Protein AF-0000000086808325 (afdb_homodimer)

Foldseek 3Di:
DDDPVPDDDPPPPPVVVVVVVVVVVVVPPPPQQADDPVLLVPFDKDFDDPVPDDDPDQAAPQVRGGRDGRFMWTAALVGDIHRSVRVVVVRSRHQADPPPGHGRNDNPPPDD/DPCPDPPPPPPPPPVVVVVVVVVVVVVPPPPQQADDPVLLVPFDKDFDDPVPDDDPDQAAPQVRGGRDGGFMWTAALVGDIHRSVRVVVVRSRHQADPPPGHGRNCNPPPDD

InterPro domains:
  IPR001841 Zinc finger, RING-type [PF13639] (59-101)
  IPR001841 Zinc finger, RING-type [PS50089] (60-101)
  IPR001841 Zinc finger, RING-type [SM00184] (60-100)
  IPR013083 Zinc finger, RING/FYVE/PHD-type [G3DSA:3.30.40.10] (34-112)

pLDDT: mean 78.52, std 25.77, range [26.09, 98.94]

Solvent-accessible surface area (backbone atoms only — not comparable to full-atom values): 13500 Å² total; per-residue (Å²): 140,86,77,82,74,75,81,62,89,77,74,77,68,72,62,58,54,56,50,49,46,47,45,50,60,67,48,44,81,76,60,74,59,24,45,52,71,73,57,56,48,41,39,37,29,27,25,39,41,85,91,68,57,84,65,89,74,57,50,18,80,84,79,68,44,67,72,51,75,63,38,54,31,30,41,42,69,85,69,52,62,29,44,35,74,55,46,52,58,50,28,49,61,27,45,45,39,92,82,80,53,49,58,53,78,49,64,81,62,79,76,128,139,80,87,74,80,73,86,78,82,80,73,77,64,72,62,57,55,57,52,48,47,48,45,50,61,67,48,44,80,76,58,76,58,25,46,52,72,73,58,55,47,41,39,39,28,27,25,40,41,84,92,67,56,83,67,88,75,58,51,18,81,85,79,69,43,65,72,51,77,62,38,55,31,30,41,42,68,87,69,52,63,28,43,35,73,56,48,54,58,49,28,49,61,27,47,45,39,93,82,79,55,49,60,53,80,48,64,82,64,77,75,129

Structure (mmCIF, N/CA/C/O backbone):
data_AF-0000000086808325-model_v1
#
loop_
_entity.id
_entity.type
_entity.pdbx_description
1 polymer 'Ring finger protein 38'
#
loop_
_atom_site.group_PDB
_atom_site.id
_atom_site.type_symbol
_atom_site.label_atom_id
_atom_site.label_alt_id
_atom_site.label_comp_id
_atom_site.label_asym_id
_atom_site.label_entity_id
_atom_site.label_seq_id
_atom_site.pdbx_PDB_ins_code
_atom_site.Cartn_x
_atom_site.Cartn_y
_atom_site.Cartn_z
_atom_site.occupancy
_atom_site.B_iso_or_equiv
_atom_site.auth_seq_id
_atom_site.auth_comp_id
_atom_site.auth_asym_id
_atom_site.auth_atom_id
_atom_site.pdbx_PDB_model_num
ATOM 1 N N . MET A 1 1 ? -26.984 81.125 24.984 1 28.09 1 MET A N 1
ATOM 2 C CA . MET A 1 1 ? -26.094 80.688 23.891 1 28.09 1 MET A CA 1
ATOM 3 C C . MET A 1 1 ? -25.469 79.312 24.172 1 28.09 1 MET A C 1
ATOM 5 O O . MET A 1 1 ? -24.938 79.125 25.25 1 28.09 1 MET A O 1
ATOM 9 N N . ASN A 1 2 ? -25.812 78.188 23.328 1 27.56 2 ASN A N 1
ATOM 10 C CA . ASN A 1 2 ? -25.922 76.75 23.391 1 27.56 2 ASN A CA 1
ATOM 11 C C . ASN A 1 2 ? -24.562 76.062 23.391 1 27.56 2 ASN A C 1
ATOM 13 O O . ASN A 1 2 ? -24.438 74.875 23.719 1 27.56 2 ASN A O 1
ATOM 17 N N . THR A 1 3 ? -23.375 76.5 22.812 1 29 3 THR A N 1
ATOM 18 C CA . THR A 1 3 ? -22.688 75.75 21.766 1 29 3 THR A CA 1
ATOM 19 C C . THR A 1 3 ? -21.734 74.75 22.359 1 29 3 THR A C 1
ATOM 21 O O . THR A 1 3 ? -20.844 74.25 21.688 1 29 3 THR A O 1
ATOM 24 N N . ASP A 1 4 ? -21.641 74.375 23.531 1 28.58 4 ASP A N 1
ATOM 25 C CA . ASP A 1 4 ? -20.547 73.5 24.031 1 28.58 4 ASP A CA 1
ATOM 26 C C . ASP A 1 4 ? -20.594 72.125 23.422 1 28.58 4 ASP A C 1
ATOM 28 O O . ASP A 1 4 ? -21.375 71.25 23.875 1 28.58 4 ASP A O 1
ATOM 32 N N . ALA A 1 5 ? -20.516 72.062 21.984 1 33.97 5 ALA A N 1
ATOM 33 C CA . ALA A 1 5 ? -20.562 70.75 21.25 1 33.97 5 ALA A CA 1
ATOM 34 C C . ALA A 1 5 ? -19.406 69.875 21.625 1 33.97 5 ALA A C 1
ATOM 36 O O . ALA A 1 5 ? -18.25 70.188 21.375 1 33.97 5 ALA A O 1
ATOM 37 N N . PRO A 1 6 ? -19.484 69.125 22.766 1 31.56 6 PRO A N 1
ATOM 38 C CA . PRO A 1 6 ? -18.422 68.312 23.359 1 31.56 6 PRO A CA 1
ATOM 39 C C . PRO A 1 6 ? -17.844 67.312 22.391 1 31.56 6 PRO A C 1
ATOM 41 O O . PRO A 1 6 ? -16.812 66.688 22.672 1 31.56 6 PRO A O 1
ATOM 44 N N . TRP A 1 7 ? -18.562 66.75 21.422 1 34.19 7 TRP A N 1
ATOM 45 C CA . TRP A 1 7 ? -18.453 65.312 21.172 1 34.19 7 TRP A CA 1
ATOM 46 C C . TRP A 1 7 ? -17.203 65 20.359 1 34.19 7 TRP A C 1
ATOM 48 O O . TRP A 1 7 ? -16.984 63.875 19.953 1 34.19 7 TRP A O 1
ATOM 58 N N . LEU A 1 8 ? -16.578 66 19.703 1 32.44 8 LEU A N 1
ATOM 59 C CA . LEU A 1 8 ? -15.891 65.75 18.453 1 32.44 8 LEU A CA 1
ATOM 60 C C . LEU A 1 8 ? -14.68 64.875 18.656 1 32.44 8 LEU A C 1
ATOM 62 O O . LEU A 1 8 ? -14.383 64 17.812 1 32.44 8 LEU A O 1
ATOM 66 N N . MET A 1 9 ? -13.68 65.125 19.391 1 34.19 9 MET A N 1
ATOM 67 C CA . MET A 1 9 ? -12.352 64.812 18.906 1 34.19 9 MET A CA 1
ATOM 68 C C . MET A 1 9 ? -12.141 63.281 18.969 1 34.19 9 MET A C 1
ATOM 70 O O . MET A 1 9 ? -12.203 62.688 20.047 1 34.19 9 MET A O 1
ATOM 74 N N . MET A 1 10 ? -12.453 62.438 17.828 1 36.28 10 MET A N 1
ATOM 75 C CA . MET A 1 10 ? -12.477 61.062 17.344 1 36.28 10 MET A CA 1
ATOM 76 C C . MET A 1 10 ? -11.125 60.375 17.547 1 36.28 10 MET A C 1
ATOM 78 O O . MET A 1 10 ? -10.141 60.75 16.922 1 36.28 10 MET A O 1
ATOM 82 N N . GLY A 1 11 ? -10.438 60.375 18.672 1 35.12 11 GLY A N 1
ATOM 83 C CA . GLY A 1 11 ? -9.148 59.781 18.938 1 35.12 11 GLY A CA 1
ATOM 84 C C . GLY A 1 11 ? -9.102 58.312 18.547 1 35.12 11 GLY A C 1
ATOM 85 O O . GLY A 1 11 ? -9.414 57.438 19.359 1 35.12 11 GLY A O 1
ATOM 86 N N . LEU A 1 12 ? -9.57 57.969 17.375 1 38.19 12 LEU A N 1
ATOM 87 C CA . LEU A 1 12 ? -9.445 56.562 16.922 1 38.19 12 LEU A CA 1
ATOM 88 C C . LEU A 1 12 ? -8 56.094 17.031 1 38.19 12 LEU A C 1
ATOM 90 O O . LEU A 1 12 ? -7.09 56.75 16.516 1 38.19 12 LEU A O 1
ATOM 94 N N . ARG A 1 13 ? -7.645 55.625 18.172 1 40.06 13 ARG A N 1
ATOM 95 C CA . ARG A 1 13 ? -6.363 55.031 18.516 1 40.06 13 ARG A CA 1
ATOM 96 C C . ARG A 1 13 ? -5.988 53.938 17.5 1 40.06 13 ARG A C 1
ATOM 98 O O . ARG A 1 13 ? -6.781 53.031 17.234 1 40.06 13 ARG A O 1
ATOM 105 N N . PRO A 1 14 ? -5 54.219 16.641 1 42.25 14 PRO A N 1
ATOM 106 C CA . PRO A 1 14 ? -4.422 53.281 15.68 1 42.25 14 PRO A CA 1
ATOM 107 C C . PRO A 1 14 ? -4.043 51.969 16.312 1 42.25 14 PRO A C 1
ATOM 109 O O . PRO A 1 14 ? -3.35 51.156 15.68 1 42.25 14 PRO A O 1
ATOM 112 N N . ASP A 1 15 ? -4.223 51.875 17.641 1 42.19 15 ASP A N 1
ATOM 113 C CA . ASP A 1 15 ? -3.5 50.719 18.203 1 42.19 15 ASP A CA 1
ATOM 114 C C . ASP A 1 15 ? -4.09 49.406 17.703 1 42.19 15 ASP A C 1
ATOM 116 O O . ASP A 1 15 ? -3.713 48.344 18.188 1 42.19 15 ASP A O 1
ATOM 120 N N . LYS A 1 16 ? -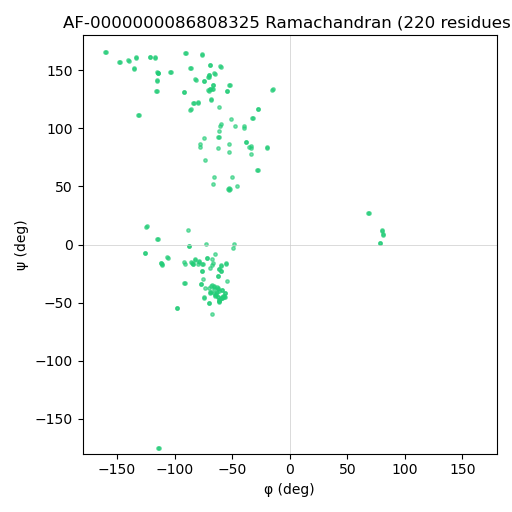5.266 49.562 17.172 1 45.94 16 LYS A N 1
ATOM 121 C CA . LYS A 1 16 ? -5.82 48.25 16.891 1 45.94 16 LYS A CA 1
ATOM 122 C C . LYS A 1 16 ? -5.043 47.531 15.789 1 45.94 16 LYS A C 1
ATOM 124 O O . LYS A 1 16 ? -5.363 46.406 15.414 1 45.94 16 LYS A O 1
ATOM 129 N N . SER A 1 17 ? -4.277 48.406 15.062 1 47.44 17 SER A N 1
ATOM 130 C CA . SER A 1 17 ? -3.58 47.75 13.969 1 47.44 17 SER A CA 1
ATOM 131 C C . SER A 1 17 ? -2.541 46.75 14.492 1 47.44 17 SER A C 1
ATOM 133 O O . SER A 1 17 ? -2.271 45.719 13.859 1 47.44 17 SER A O 1
ATOM 135 N N . ILE A 1 18 ? -1.907 47.281 15.641 1 52.34 18 ILE A N 1
ATOM 136 C CA . ILE A 1 18 ? -0.89 46.344 16.125 1 52.34 18 ILE A CA 1
ATOM 137 C C . ILE A 1 18 ? -1.557 45.094 16.672 1 52.34 18 ILE A C 1
ATOM 139 O O . ILE A 1 18 ? -0.909 44.062 16.828 1 52.34 18 ILE A O 1
ATOM 143 N N . ALA A 1 19 ? -2.729 45.188 17.312 1 51.16 19 ALA A N 1
ATOM 144 C CA . ALA A 1 19 ? -3.41 44 17.797 1 51.16 19 ALA A CA 1
ATOM 145 C C . ALA A 1 19 ? -3.768 43.062 16.625 1 51.16 19 ALA A C 1
ATOM 147 O O . ALA A 1 19 ? -3.664 41.844 16.75 1 51.16 19 ALA A O 1
ATOM 148 N N . LEU A 1 20 ? -4.188 43.656 15.531 1 56.59 20 LEU A N 1
ATOM 149 C CA . LEU A 1 20 ? -4.465 42.812 14.375 1 56.59 20 LEU A CA 1
ATOM 150 C C . LEU A 1 20 ? -3.17 42.25 13.789 1 56.59 20 LEU A C 1
ATOM 152 O O . LEU A 1 20 ? -3.125 41.125 13.344 1 56.59 20 LEU A O 1
ATOM 156 N N . LEU A 1 21 ? -2.09 43 13.766 1 56.72 21 LEU A N 1
ATOM 157 C CA . LEU A 1 21 ? -0.81 42.438 13.344 1 56.72 21 LEU A CA 1
ATOM 158 C C . LEU A 1 21 ? -0.294 41.438 14.375 1 56.72 21 LEU A C 1
ATOM 160 O O . LEU A 1 21 ? 0.277 40.406 14.008 1 56.72 21 LEU A O 1
ATOM 164 N N . ASN A 1 22 ? -0.414 41.719 15.711 1 55.41 22 ASN A N 1
ATOM 165 C CA . ASN A 1 22 ? -0.085 40.688 16.703 1 55.41 22 ASN A CA 1
ATOM 166 C C . ASN A 1 22 ? -1.025 39.5 16.594 1 55.41 22 ASN A C 1
ATOM 168 O O . ASN A 1 22 ? -0.617 38.344 16.828 1 55.41 22 ASN A O 1
ATOM 172 N N . LEU A 1 23 ? -2.303 39.719 16.406 1 52.81 23 LEU A N 1
ATOM 173 C CA . LEU A 1 23 ? -3.172 38.594 16.094 1 52.81 23 LEU A CA 1
ATOM 174 C C . LEU A 1 23 ? -2.754 37.938 14.781 1 52.81 23 LEU A C 1
ATOM 176 O O . LEU A 1 23 ? -2.738 36.719 14.68 1 52.81 23 LEU A O 1
ATOM 180 N N . ALA A 1 24 ? -2.531 38.594 13.648 1 53.81 24 ALA A N 1
ATOM 181 C CA . ALA A 1 24 ? -1.97 38 12.445 1 53.81 24 ALA A CA 1
ATOM 182 C C . ALA A 1 24 ? -0.597 37.406 12.719 1 53.81 24 ALA A C 1
ATOM 184 O O . ALA A 1 24 ? -0.259 36.344 12.18 1 53.81 24 ALA A O 1
ATOM 185 N N . GLU A 1 25 ? 0.262 38.062 13.367 1 51.38 25 GLU A N 1
ATOM 186 C CA . GLU A 1 25 ? 1.528 37.438 13.781 1 51.38 25 GLU A CA 1
ATOM 187 C C . GLU A 1 25 ? 1.301 36.25 14.719 1 51.38 25 GLU A C 1
ATOM 189 O O . GLU A 1 25 ? 2.064 35.281 14.695 1 51.38 25 GLU A O 1
ATOM 194 N N . ARG A 1 26 ? 0.519 36.344 15.742 1 48.59 26 ARG A N 1
ATOM 195 C CA . ARG A 1 26 ? 0.096 35.188 16.5 1 48.59 26 ARG A CA 1
ATOM 196 C C . ARG A 1 26 ? -0.753 34.25 15.648 1 48.59 26 ARG A C 1
ATOM 198 O O . ARG A 1 26 ? -0.945 33.094 15.992 1 48.59 26 ARG A O 1
ATOM 205 N N . LEU A 1 27 ? -1.724 34.75 14.82 1 50.5 27 LEU A N 1
ATOM 206 C CA . LEU A 1 27 ? -2.232 33.875 13.773 1 50.5 27 LEU A CA 1
ATOM 207 C C . LEU A 1 27 ? -1.089 33.281 12.953 1 50.5 27 LEU A C 1
ATOM 209 O O . LEU A 1 27 ? -0.542 33.938 12.078 1 50.5 27 LEU A O 1
ATOM 213 N N . GLY A 1 28 ? -0.111 32.781 13.508 1 44.72 28 GLY A N 1
ATOM 214 C CA . GLY A 1 28 ? 0.966 32.031 12.883 1 44.72 28 GLY A CA 1
ATOM 215 C C . GLY A 1 28 ? 0.636 31.578 11.477 1 44.72 28 GLY A C 1
ATOM 216 O O . GLY A 1 28 ? -0.529 31.594 11.07 1 44.72 28 GLY A O 1
ATOM 217 N N . GLU A 1 29 ? 1.55 31.766 10.461 1 47.19 29 GLU A N 1
ATOM 218 C CA . GLU A 1 29 ? 1.42 31.031 9.211 1 47.19 29 GLU A CA 1
ATOM 219 C C . GLU A 1 29 ? 0.546 29.797 9.391 1 47.19 29 GLU A C 1
ATOM 221 O O . GLU A 1 29 ? 0.851 28.922 10.211 1 47.19 29 GLU A O 1
ATOM 226 N N . ALA A 1 30 ? -0.763 29.891 9.328 1 49.41 30 ALA A N 1
ATOM 227 C CA . ALA A 1 30 ? -1.617 28.703 9.328 1 49.41 30 ALA A CA 1
ATOM 228 C C . ALA A 1 30 ? -0.891 27.516 8.719 1 49.41 30 ALA A C 1
ATOM 230 O O . ALA A 1 30 ? -0.594 27.5 7.523 1 49.41 30 ALA A O 1
ATOM 231 N N . LYS A 1 31 ? 0.132 27.047 9.273 1 53.22 31 LYS A N 1
ATOM 232 C CA . LYS A 1 31 ? 0.793 25.844 8.797 1 53.22 31 LYS A CA 1
ATOM 233 C C . LYS A 1 31 ? -0.195 24.922 8.094 1 53.22 31 LYS A C 1
ATOM 235 O O . LYS A 1 31 ? -1.323 24.734 8.555 1 53.22 31 LYS A O 1
ATOM 240 N N . PRO A 1 32 ? 0.068 24.75 6.863 1 61.03 32 PRO A N 1
ATOM 241 C CA . PRO A 1 32 ? -0.881 23.859 6.199 1 61.03 32 PRO A CA 1
ATOM 242 C C . PRO A 1 32 ? -1.291 22.672 7.078 1 61.03 32 PRO A C 1
ATOM 244 O O . PRO A 1 32 ? -0.433 22 7.66 1 61.03 32 PRO A O 1
ATOM 247 N N . ARG A 1 33 ? -2.504 22.781 7.66 1 79.88 33 ARG A N 1
ATOM 248 C CA . ARG A 1 33 ? -2.994 21.875 8.688 1 79.88 33 ARG A CA 1
ATOM 249 C C . ARG A 1 33 ? -2.939 20.422 8.203 1 79.88 33 ARG A C 1
ATOM 251 O O . ARG A 1 33 ? -2.797 19.5 9 1 79.88 33 ARG A O 1
ATOM 258 N N . GLY A 1 34 ? -2.764 20.266 6.664 1 94.75 34 GLY A N 1
ATOM 259 C CA . GLY A 1 34 ? -2.832 18.891 6.172 1 94.75 34 GLY A CA 1
ATOM 260 C C . GLY A 1 34 ? -1.513 18.406 5.609 1 94.75 34 GLY A C 1
ATOM 261 O O . GLY A 1 34 ? -0.452 18.938 5.934 1 94.75 34 GLY A O 1
ATOM 262 N N . LEU A 1 35 ? -1.489 17.328 5.109 1 95.75 35 LEU A N 1
ATOM 263 C CA . LEU A 1 35 ? -0.363 16.719 4.418 1 95.75 35 LEU A CA 1
ATOM 264 C C . LEU A 1 35 ? -0.325 17.141 2.953 1 95.75 35 LEU A C 1
ATOM 266 O O . LEU A 1 35 ? -1.356 17.5 2.379 1 95.75 35 LEU A O 1
ATOM 270 N N . THR A 1 36 ? 0.938 17.125 2.459 1 94.75 36 THR A N 1
ATOM 271 C CA . THR A 1 36 ? 1.053 17.375 1.027 1 94.75 36 THR A CA 1
ATOM 272 C C . THR A 1 36 ? 0.64 16.141 0.229 1 94.75 36 THR A C 1
ATOM 274 O O . THR A 1 36 ? 0.561 15.039 0.777 1 94.75 36 THR A O 1
ATOM 277 N N . LYS A 1 37 ? 0.375 16.312 -1.047 1 95.81 37 LYS A N 1
ATOM 278 C CA . LYS A 1 37 ? 0.096 15.188 -1.94 1 95.81 37 LYS A CA 1
ATOM 279 C C . LYS A 1 37 ? 1.235 14.172 -1.922 1 95.81 37 LYS A C 1
ATOM 281 O O . LYS A 1 37 ? 0.997 12.969 -1.929 1 95.81 37 LYS A O 1
ATOM 286 N N . ALA A 1 38 ? 2.428 14.711 -1.921 1 94.62 38 ALA A N 1
ATOM 287 C CA . ALA A 1 38 ? 3.605 13.844 -1.904 1 94.62 38 ALA A CA 1
ATOM 288 C C . ALA A 1 38 ? 3.645 12.992 -0.637 1 94.62 38 ALA A C 1
ATOM 290 O O . ALA A 1 38 ? 3.996 11.812 -0.686 1 94.62 38 ALA A O 1
ATOM 291 N N . ASP A 1 39 ? 3.254 13.578 0.48 1 94.69 39 ASP A N 1
ATOM 292 C CA . ASP A 1 39 ? 3.191 12.836 1.735 1 94.69 39 ASP A CA 1
ATOM 293 C C . ASP A 1 39 ? 2.141 11.727 1.669 1 94.69 39 ASP A C 1
ATOM 295 O O . ASP A 1 39 ? 2.389 10.602 2.105 1 94.69 39 ASP A O 1
ATOM 299 N N . ILE A 1 40 ? 1.066 12.086 1.146 1 96.94 40 ILE A N 1
ATOM 300 C CA . ILE A 1 40 ? -0.069 11.172 1.1 1 96.94 40 ILE A CA 1
ATOM 301 C C . ILE A 1 40 ? 0.264 9.984 0.202 1 96.94 40 ILE A C 1
ATOM 303 O O . ILE A 1 40 ? -0.07 8.844 0.526 1 96.94 40 ILE A O 1
ATOM 307 N N . GLU A 1 41 ? 0.99 10.172 -0.858 1 96.56 41 GLU A N 1
ATOM 308 C CA . GLU A 1 41 ? 1.337 9.125 -1.821 1 96.56 41 GLU A CA 1
ATOM 309 C C . GLU A 1 41 ? 2.354 8.156 -1.237 1 96.56 41 GLU A C 1
ATOM 311 O O . GLU A 1 41 ? 2.58 7.074 -1.793 1 96.56 41 GLU A O 1
ATOM 316 N N . GLN A 1 42 ? 2.922 8.523 -0.113 1 96.06 42 GLN A N 1
ATOM 317 C CA . GLN A 1 42 ? 3.869 7.633 0.552 1 96.06 42 GLN A CA 1
ATOM 318 C C . GLN A 1 42 ? 3.146 6.605 1.417 1 96.06 42 GLN A C 1
ATOM 320 O O . GLN A 1 42 ? 3.75 5.621 1.857 1 96.06 42 GLN A O 1
ATOM 325 N N . LEU A 1 43 ? 1.926 6.867 1.697 1 96.62 43 LEU A N 1
ATOM 326 C CA . LEU A 1 43 ? 1.132 5.926 2.479 1 96.62 43 LEU A CA 1
ATOM 327 C C . LEU A 1 43 ? 0.738 4.715 1.637 1 96.62 43 LEU A C 1
ATOM 329 O O . LEU A 1 43 ? 0.403 4.855 0.459 1 96.62 43 LEU A O 1
ATOM 333 N N . PRO A 1 44 ? 0.775 3.553 2.268 1 97.5 44 PRO A N 1
ATOM 334 C CA . PRO A 1 44 ? 0.435 2.354 1.5 1 97.5 44 PRO A CA 1
ATOM 335 C C . PRO A 1 44 ? -1.021 2.342 1.039 1 97.5 44 PRO A C 1
ATOM 337 O O . PRO A 1 44 ? -1.901 2.834 1.75 1 97.5 44 PRO A O 1
ATOM 340 N N . SER A 1 45 ? -1.176 1.745 -0.146 1 98.5 45 SER A N 1
ATOM 341 C CA . SER A 1 45 ? -2.516 1.533 -0.683 1 98.5 45 SER A CA 1
ATOM 342 C C . SER A 1 45 ? -2.635 0.167 -1.351 1 98.5 45 SER A C 1
ATOM 344 O O . SER A 1 45 ? -1.624 -0.469 -1.659 1 98.5 45 SER A O 1
ATOM 346 N N . TYR A 1 46 ? -3.838 -0.291 -1.458 1 98.12 46 TYR A N 1
ATOM 347 C CA . TYR A 1 46 ? -4.105 -1.564 -2.117 1 98.12 46 TYR A CA 1
ATOM 348 C C . TYR A 1 46 ? -5.562 -1.656 -2.551 1 98.12 46 TYR A C 1
ATOM 350 O O . TYR A 1 46 ? -6.398 -0.858 -2.119 1 98.12 46 TYR A O 1
ATOM 358 N N . ARG A 1 47 ? -5.848 -2.629 -3.408 1 98.25 47 ARG A N 1
ATOM 359 C CA . ARG A 1 47 ? -7.234 -2.887 -3.787 1 98.25 47 ARG A CA 1
ATOM 360 C C . ARG A 1 47 ? -7.863 -3.938 -2.879 1 98.25 47 ARG A C 1
ATOM 362 O O . ARG A 1 47 ? -7.312 -5.027 -2.709 1 98.25 47 ARG A O 1
ATOM 369 N N . PHE A 1 48 ? -8.984 -3.629 -2.406 1 97.81 48 PHE A N 1
ATOM 370 C CA . PHE A 1 48 ? -9.688 -4.41 -1.396 1 97.81 48 PHE A CA 1
ATOM 371 C C . PHE A 1 48 ? -10.164 -5.738 -1.976 1 97.81 48 PHE A C 1
ATOM 373 O O . PHE A 1 48 ? -10.719 -5.773 -3.076 1 97.81 48 PHE A O 1
ATOM 380 N N . ASN A 1 49 ? -9.914 -6.734 -1.231 1 95.69 49 ASN A N 1
ATOM 381 C CA . ASN A 1 49 ? -10.461 -8.07 -1.465 1 95.69 49 ASN A CA 1
ATOM 382 C C . ASN A 1 49 ? -11.07 -8.656 -0.194 1 95.69 49 ASN A C 1
ATOM 384 O O . ASN A 1 49 ? -10.344 -9.016 0.736 1 95.69 49 ASN A O 1
ATOM 388 N N . PRO A 1 50 ? -12.383 -8.789 -0.199 1 95.06 50 PRO A N 1
ATOM 389 C CA . PRO A 1 50 ? -13.047 -9.273 1.015 1 95.06 50 PRO A CA 1
ATOM 390 C C . PRO A 1 50 ? -12.57 -10.664 1.429 1 95.06 50 PRO A C 1
ATOM 392 O O . PRO A 1 50 ? -12.617 -11.008 2.613 1 95.06 50 PRO A O 1
ATOM 395 N N . ASN A 1 51 ? -12.047 -11.43 0.553 1 91.88 51 ASN A N 1
ATOM 396 C CA . ASN A 1 51 ? -11.633 -12.797 0.836 1 91.88 51 ASN A CA 1
ATOM 397 C C . ASN A 1 51 ? -10.219 -12.844 1.407 1 91.88 51 ASN A C 1
ATOM 399 O O . ASN A 1 51 ? -9.781 -13.875 1.922 1 91.88 51 ASN A O 1
ATOM 403 N N . ASN A 1 52 ? -9.516 -11.758 1.262 1 89 52 ASN A N 1
ATOM 404 C CA . ASN A 1 52 ? -8.125 -11.711 1.695 1 89 52 ASN A CA 1
ATOM 405 C C . ASN A 1 52 ? -7.887 -10.562 2.67 1 89 52 ASN A C 1
ATOM 407 O O . ASN A 1 52 ? -6.738 -10.195 2.934 1 89 52 ASN A O 1
ATOM 411 N N . HIS A 1 53 ? -8.875 -10.055 3.148 1 92.38 53 HIS A N 1
ATOM 412 C CA . HIS A 1 53 ? -8.797 -8.891 4.031 1 92.38 53 HIS A CA 1
ATOM 413 C C . HIS A 1 53 ? -8.5 -9.312 5.469 1 92.38 53 HIS A C 1
ATOM 415 O O . HIS A 1 53 ? -9.281 -10.047 6.074 1 92.38 53 HIS A O 1
ATOM 421 N N . GLN A 1 54 ? -7.43 -8.805 5.992 1 87.69 54 GLN A N 1
ATOM 422 C CA . GLN A 1 54 ? -6.973 -9.227 7.312 1 87.69 54 GLN A CA 1
ATOM 423 C C . GLN A 1 54 ? -7.539 -8.328 8.406 1 87.69 54 GLN A C 1
ATOM 425 O O . GLN A 1 54 ? -7.781 -8.781 9.531 1 87.69 54 GLN A O 1
ATOM 430 N N . SER A 1 55 ? -7.742 -7.078 8.156 1 92.12 55 SER A N 1
ATOM 431 C CA . SER A 1 55 ? -8.258 -6.121 9.125 1 92.12 55 SER A CA 1
ATOM 432 C C . SER A 1 55 ? -9.719 -6.398 9.461 1 92.12 55 SER A C 1
ATOM 434 O O . SER A 1 55 ? -10.461 -6.918 8.625 1 92.12 55 SER A O 1
ATOM 436 N N . GLU A 1 56 ? -10.172 -5.98 10.656 1 94.88 56 GLU A N 1
ATOM 437 C CA . GLU A 1 56 ? -11.562 -6.117 11.07 1 94.88 56 GLU A CA 1
ATOM 438 C C . GLU A 1 56 ? -12.422 -4.984 10.516 1 94.88 56 GLU A C 1
ATOM 440 O O . GLU A 1 56 ? -13.648 -5.051 10.555 1 94.88 56 GLU A O 1
ATOM 445 N N . GLN A 1 57 ? -11.766 -4.059 10.047 1 97 57 GLN A N 1
ATOM 446 C CA . GLN A 1 57 ? -12.492 -2.9 9.539 1 97 57 GLN A CA 1
ATOM 447 C C . GLN A 1 57 ? -13.234 -3.238 8.25 1 97 57 GLN A C 1
ATOM 449 O O . GLN A 1 57 ? -12.656 -3.805 7.324 1 97 57 GLN A O 1
ATOM 454 N N . THR A 1 58 ? -14.547 -2.836 8.18 1 97.69 58 THR A N 1
ATOM 455 C CA . THR A 1 58 ? -15.328 -3.203 7.004 1 97.69 58 THR A CA 1
ATOM 456 C C . THR A 1 58 ? -15.961 -1.967 6.363 1 97.69 58 THR A C 1
ATOM 458 O O . THR A 1 58 ? -16.594 -2.061 5.309 1 97.69 58 THR A O 1
ATOM 461 N N . LEU A 1 59 ? -15.859 -0.849 7 1 98.06 59 LEU A N 1
ATOM 462 C CA . LEU A 1 59 ? -16.484 0.363 6.469 1 98.06 59 LEU A CA 1
ATOM 463 C C . LEU A 1 59 ? -15.523 1.548 6.574 1 98.06 59 LEU A C 1
ATOM 465 O O . LEU A 1 59 ? -14.648 1.571 7.441 1 98.06 59 LEU A O 1
ATOM 469 N N . CYS A 1 60 ? -15.617 2.449 5.781 1 98.81 60 CYS A N 1
ATOM 470 C CA . CYS A 1 60 ? -14.93 3.734 5.793 1 98.81 60 CYS A CA 1
ATOM 471 C C . CYS A 1 60 ? -15.688 4.754 6.633 1 98.81 60 CYS A C 1
ATOM 473 O O . CYS A 1 60 ? -16.797 5.168 6.27 1 98.81 60 CYS A O 1
ATOM 475 N N . VAL A 1 61 ? -15.172 5.223 7.672 1 98.75 61 VAL A N 1
ATOM 476 C CA . VAL A 1 61 ? -15.883 6.062 8.633 1 98.75 61 VAL A CA 1
ATOM 477 C C . VAL A 1 61 ? -16.047 7.469 8.062 1 98.75 61 VAL A C 1
ATOM 479 O O . VAL A 1 61 ? -16.844 8.258 8.57 1 98.75 61 VAL A O 1
ATOM 482 N N . VAL A 1 62 ? -15.336 7.793 7.105 1 98.81 62 VAL A N 1
ATOM 483 C CA . VAL A 1 62 ? -15.422 9.133 6.531 1 98.81 62 VAL A CA 1
ATOM 484 C C . VAL A 1 62 ? -16.703 9.258 5.711 1 98.81 62 VAL A C 1
ATOM 486 O O . VAL A 1 62 ? -17.406 10.281 5.785 1 98.81 62 VAL A O 1
ATOM 489 N N . CYS A 1 63 ? -16.922 8.266 4.945 1 98.75 63 CYS A N 1
ATOM 490 C CA . CYS A 1 63 ? -18.125 8.328 4.113 1 98.75 63 CYS A CA 1
ATOM 491 C C . CYS A 1 63 ? -19.203 7.391 4.641 1 98.75 63 CYS A C 1
ATOM 493 O O . CYS A 1 63 ? -20.328 7.383 4.129 1 98.75 63 CYS A O 1
ATOM 495 N N . MET A 1 64 ? -18.953 6.562 5.5 1 98.62 64 MET A N 1
ATOM 496 C CA . MET A 1 64 ? -19.859 5.617 6.145 1 98.62 64 MET A CA 1
ATOM 497 C C . MET A 1 64 ? -20.328 4.555 5.156 1 98.62 64 MET A C 1
ATOM 499 O O . MET A 1 64 ? -21.422 4.004 5.301 1 98.62 64 MET A O 1
ATOM 503 N N . CYS A 1 65 ? -19.547 4.234 4.117 1 98.81 65 CYS A N 1
ATOM 504 C CA . CYS A 1 65 ? -19.844 3.166 3.17 1 98.81 65 CYS A CA 1
ATOM 505 C C . CYS A 1 65 ? -18.984 1.938 3.439 1 98.81 65 CYS A C 1
ATOM 507 O O . CYS A 1 65 ? -17.828 2.062 3.82 1 98.81 65 CYS A O 1
ATOM 509 N N . ASP A 1 66 ? -19.516 0.779 3.152 1 98.81 66 ASP A N 1
ATOM 510 C CA . ASP A 1 66 ? -18.75 -0.462 3.223 1 98.81 66 ASP A CA 1
ATOM 511 C C . ASP A 1 66 ? -17.703 -0.524 2.111 1 98.81 66 ASP A C 1
ATOM 513 O O . ASP A 1 66 ? -17.922 0.021 1.026 1 98.81 66 ASP A O 1
ATOM 517 N N . PHE A 1 67 ? -16.609 -1.161 2.537 1 98.69 67 PHE A N 1
ATOM 518 C CA . PHE A 1 67 ? -15.641 -1.446 1.486 1 98.69 67 PHE A CA 1
ATOM 519 C C . PHE A 1 67 ? -16.203 -2.455 0.491 1 98.69 67 PHE A C 1
ATOM 521 O O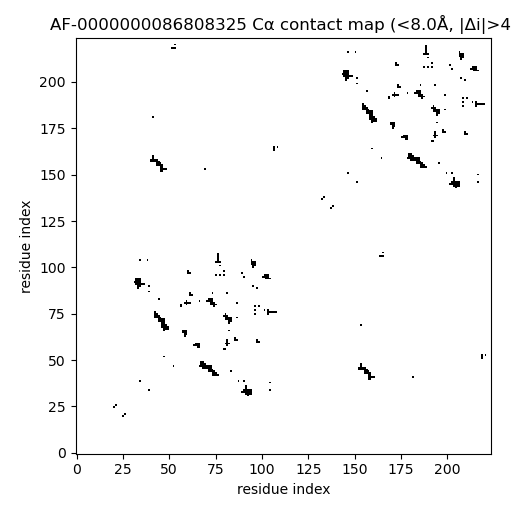 . PHE A 1 67 ? -16.844 -3.428 0.884 1 98.69 67 PHE A O 1
ATOM 528 N N . GLU A 1 68 ? -15.961 -2.186 -0.779 1 98.44 68 GLU A N 1
ATOM 529 C CA . GLU A 1 68 ? -16.375 -3.121 -1.823 1 98.44 68 GLU A CA 1
ATOM 530 C C . GLU A 1 68 ? -15.164 -3.66 -2.584 1 98.44 68 GLU A C 1
ATOM 532 O O . GLU A 1 68 ? -14.109 -3.018 -2.625 1 98.44 68 GLU A O 1
ATOM 537 N N . SER A 1 69 ? -15.391 -4.762 -3.238 1 97.81 69 SER A N 1
ATOM 538 C CA . SER A 1 69 ? -14.328 -5.434 -3.977 1 97.81 69 SER A CA 1
ATOM 539 C C . SER A 1 69 ? -13.656 -4.488 -4.965 1 97.81 69 SER A C 1
ATOM 541 O O . SER A 1 69 ? -14.328 -3.719 -5.656 1 97.81 69 SER A O 1
ATOM 543 N N . ARG A 1 70 ? -12.32 -4.488 -4.945 1 97.75 70 ARG A N 1
ATOM 544 C CA . ARG A 1 70 ? -11.453 -3.82 -5.91 1 97.75 70 ARG A CA 1
ATOM 545 C C . ARG A 1 70 ? -11.367 -2.322 -5.629 1 97.75 70 ARG A C 1
ATOM 547 O O . ARG A 1 70 ? -10.703 -1.585 -6.355 1 97.75 70 ARG A O 1
ATOM 554 N N . GLN A 1 71 ? -11.992 -1.874 -4.66 1 98.69 71 GLN A N 1
ATOM 555 C CA . GLN A 1 71 ? -11.852 -0.466 -4.301 1 98.69 71 GLN A CA 1
ATOM 556 C C . GLN A 1 71 ? -10.469 -0.18 -3.727 1 98.69 71 GLN A C 1
ATOM 558 O O . GLN A 1 71 ? -9.891 -1.021 -3.031 1 98.69 71 GLN A O 1
ATOM 563 N N . LEU A 1 72 ? -9.984 0.987 -4.059 1 98.81 72 LEU A N 1
ATOM 564 C CA . LEU A 1 72 ? -8.672 1.397 -3.576 1 98.81 72 LEU A CA 1
ATOM 565 C C . LEU A 1 72 ? -8.75 1.903 -2.141 1 98.81 72 LEU A C 1
ATOM 567 O O . LEU A 1 72 ? -9.484 2.848 -1.851 1 98.81 72 LEU A O 1
ATOM 571 N N . LEU A 1 73 ? -7.992 1.275 -1.286 1 98.88 73 LEU A N 1
ATOM 572 C CA . LEU A 1 73 ? -7.926 1.682 0.114 1 98.88 73 LEU A CA 1
ATOM 573 C C . LEU A 1 73 ? -6.531 2.195 0.464 1 98.88 73 LEU A C 1
ATOM 575 O O . LEU A 1 73 ? -5.551 1.832 -0.187 1 98.88 73 LEU A O 1
ATOM 579 N N . ARG A 1 74 ? -6.527 3.111 1.346 1 98.75 74 ARG A N 1
ATOM 580 C CA . ARG A 1 74 ? -5.293 3.643 1.913 1 98.75 74 ARG A CA 1
ATOM 581 C C . ARG A 1 74 ? -5.195 3.33 3.402 1 98.75 74 ARG A C 1
ATOM 583 O O . ARG A 1 74 ? -6.195 3.383 4.121 1 98.75 74 ARG A O 1
ATOM 590 N N . VAL A 1 75 ? -3.98 3.008 3.836 1 98.19 75 VAL A N 1
ATOM 591 C CA . VAL A 1 75 ? -3.756 2.59 5.215 1 98.19 75 VAL A CA 1
ATOM 592 C C . VAL A 1 75 ? -2.859 3.605 5.922 1 98.19 75 VAL A C 1
ATOM 594 O O . VAL A 1 75 ? -1.832 4.02 5.383 1 98.19 75 VAL A O 1
ATOM 597 N N . LEU A 1 76 ? -3.262 3.996 7.078 1 97.44 76 LEU A N 1
ATOM 598 C CA . LEU A 1 76 ? -2.449 4.918 7.863 1 97.44 76 LEU A CA 1
ATOM 599 C C . LEU A 1 76 ? -1.488 4.16 8.773 1 97.44 76 LEU A C 1
ATOM 601 O O . LEU A 1 76 ? -1.636 2.951 8.969 1 97.44 76 LEU A O 1
ATOM 605 N N . PRO A 1 77 ? -0.502 4.855 9.289 1 95.69 77 PRO A N 1
ATOM 606 C CA . PRO A 1 77 ? 0.472 4.184 10.148 1 95.69 77 PRO A CA 1
ATOM 607 C C . PRO A 1 77 ? -0.17 3.543 11.383 1 95.69 77 PRO A C 1
ATOM 609 O O . PRO A 1 77 ? 0.379 2.594 11.945 1 95.69 77 PRO A O 1
ATOM 612 N N . CYS A 1 78 ? -1.342 3.949 11.711 1 96.88 78 CYS A N 1
ATOM 613 C CA . CYS A 1 78 ? -2.074 3.412 12.852 1 96.88 78 CYS A CA 1
ATOM 614 C C . CYS A 1 78 ? -2.875 2.178 12.453 1 96.88 78 CYS A C 1
ATOM 616 O O . CYS A 1 78 ? -3.645 1.646 13.258 1 96.88 78 CYS A O 1
ATOM 618 N N . ASN A 1 79 ? -2.854 1.79 11.266 1 96.75 79 ASN A N 1
ATOM 619 C CA . ASN A 1 79 ? -3.449 0.587 10.695 1 96.75 79 ASN A CA 1
ATOM 620 C C . ASN A 1 79 ? -4.945 0.765 10.445 1 96.75 79 ASN A C 1
ATOM 622 O O . ASN A 1 79 ? -5.641 -0.195 10.109 1 96.75 79 ASN A O 1
ATOM 626 N N . HIS A 1 80 ? -5.453 1.971 10.523 1 98.38 80 HIS A N 1
ATOM 627 C CA . HIS A 1 80 ? -6.82 2.229 10.086 1 98.38 80 HIS A CA 1
ATOM 628 C C . HIS A 1 80 ? -6.891 2.402 8.578 1 98.38 80 HIS A C 1
ATOM 630 O O . HIS A 1 80 ? -6.016 3.029 7.977 1 98.38 80 HIS A O 1
ATOM 636 N N . GLU A 1 81 ? -7.961 1.867 8.031 1 98.62 81 GLU A N 1
ATOM 637 C CA . GLU A 1 81 ? -8.133 1.854 6.578 1 98.62 81 GLU A CA 1
ATOM 638 C C . GLU A 1 81 ? -9.32 2.715 6.156 1 98.62 81 GLU A C 1
ATOM 640 O O . GLU A 1 81 ? -10.328 2.779 6.859 1 98.62 81 GLU A O 1
ATOM 645 N N . PHE A 1 82 ? -9.18 3.299 4.992 1 98.88 82 PHE A N 1
ATOM 646 C CA . PHE A 1 82 ? -10.195 4.168 4.422 1 98.88 82 PHE A CA 1
ATOM 647 C C . PHE A 1 82 ? -10.219 4.062 2.902 1 98.88 82 PHE A C 1
ATOM 649 O O . PHE A 1 82 ? -9.227 3.648 2.291 1 98.88 82 PHE A O 1
ATOM 656 N N . HIS A 1 83 ? -11.352 4.406 2.297 1 98.94 83 HIS A N 1
ATOM 657 C CA . HIS A 1 83 ? -11.242 4.703 0.873 1 98.94 83 HIS A CA 1
ATOM 658 C C . HIS A 1 83 ? -10.148 5.73 0.606 1 98.94 83 HIS A C 1
ATOM 660 O O . HIS A 1 83 ? -10.062 6.746 1.301 1 98.94 83 HIS A O 1
ATOM 666 N N . ALA A 1 84 ? -9.391 5.477 -0.408 1 98.88 84 ALA A N 1
ATOM 667 C CA . ALA A 1 84 ? -8.305 6.398 -0.735 1 98.88 84 ALA A CA 1
ATOM 668 C C . ALA A 1 84 ? -8.836 7.801 -1.01 1 98.88 84 ALA A C 1
ATOM 670 O O . ALA A 1 84 ? -8.312 8.789 -0.485 1 98.88 84 ALA A O 1
ATOM 671 N N . LYS A 1 85 ? -9.883 7.898 -1.777 1 98.81 85 LYS A N 1
ATOM 672 C CA . LYS A 1 85 ? -10.461 9.195 -2.102 1 98.81 85 LYS A CA 1
ATOM 673 C C . LYS A 1 85 ? -10.898 9.938 -0.84 1 98.81 85 LYS A C 1
ATOM 675 O O . LYS A 1 85 ? -10.688 11.148 -0.719 1 98.81 85 LYS A O 1
ATOM 680 N N . CYS A 1 86 ? -11.453 9.25 0.113 1 98.88 86 CYS A N 1
ATOM 681 C CA . CYS A 1 86 ? -11.969 9.844 1.338 1 98.88 86 CYS A CA 1
ATOM 682 C C . CYS A 1 86 ? -10.836 10.352 2.221 1 98.88 86 CYS A C 1
ATOM 684 O O . CYS A 1 86 ? -10.82 11.523 2.609 1 98.88 86 CYS A O 1
ATOM 686 N N . VAL A 1 87 ? -9.875 9.547 2.463 1 98.81 87 VAL A N 1
ATOM 687 C CA . VAL A 1 87 ? -8.836 9.914 3.426 1 98.81 87 VAL A CA 1
ATOM 688 C C . VAL A 1 87 ? -7.867 10.906 2.789 1 98.81 87 VAL A C 1
ATOM 690 O O . VAL A 1 87 ? -7.297 11.75 3.48 1 98.81 87 VAL A O 1
ATOM 693 N N . ASP A 1 88 ? -7.652 10.727 1.474 1 98.56 88 ASP A N 1
ATOM 694 C CA . ASP A 1 88 ? -6.805 11.703 0.796 1 98.56 88 ASP A CA 1
ATOM 695 C C . ASP A 1 88 ? -7.355 13.117 0.964 1 98.56 88 ASP A C 1
ATOM 697 O O . ASP A 1 88 ? -6.605 14.055 1.259 1 98.56 88 ASP A O 1
ATOM 701 N N . LYS A 1 89 ? -8.656 13.258 0.78 1 98.5 89 LYS A N 1
ATOM 702 C CA . LYS A 1 89 ? -9.297 14.555 0.976 1 98.5 89 LYS A CA 1
ATOM 703 C C . LYS A 1 89 ? -9.164 15.023 2.422 1 98.5 89 LYS A C 1
ATOM 705 O O . LYS A 1 89 ? -8.852 16.188 2.676 1 98.5 89 LYS A O 1
ATOM 710 N N . TRP A 1 90 ? -9.391 14.195 3.373 1 98.38 90 TRP A N 1
ATOM 711 C CA . TRP A 1 90 ? -9.281 14.484 4.801 1 98.38 90 TRP A CA 1
ATOM 712 C C . TRP A 1 90 ? -7.879 14.969 5.152 1 98.38 90 TRP A C 1
ATOM 714 O O . TRP A 1 90 ? -7.719 15.984 5.832 1 98.38 90 TRP A O 1
ATOM 724 N N . LEU A 1 91 ? -6.863 14.312 4.621 1 97.81 91 LEU A N 1
ATOM 725 C CA . LEU A 1 91 ? -5.477 14.547 5.008 1 97.81 91 LEU A CA 1
ATOM 726 C C . LEU A 1 91 ? -4.949 15.836 4.391 1 97.81 91 LEU A C 1
ATOM 728 O O . LEU A 1 91 ? -3.963 16.406 4.867 1 97.81 91 LEU A O 1
ATOM 732 N N . LYS A 1 92 ? -5.59 16.234 3.309 1 97.31 92 LYS A N 1
ATOM 733 C CA . LYS A 1 92 ? -5.23 17.531 2.732 1 97.31 92 LYS A CA 1
ATOM 734 C C . LYS A 1 92 ? -5.508 18.672 3.713 1 97.31 92 LYS A C 1
ATOM 736 O O . LYS A 1 92 ? -4.82 19.688 3.697 1 97.31 92 LYS A O 1
ATOM 741 N N . ALA A 1 93 ? -6.457 18.422 4.57 1 96.5 93 ALA A N 1
ATOM 742 C CA . ALA A 1 93 ? -6.875 19.469 5.496 1 96.5 93 ALA A CA 1
ATOM 743 C C . ALA A 1 93 ? -6.469 19.125 6.93 1 96.5 93 ALA A C 1
ATOM 745 O O . ALA A 1 93 ? -6.473 20 7.805 1 96.5 93 ALA A O 1
ATOM 746 N N . ASN A 1 94 ? -6.172 17.906 7.156 1 95.31 94 ASN A N 1
ATOM 747 C CA . ASN A 1 94 ? -5.84 17.406 8.484 1 95.31 94 ASN A CA 1
ATOM 748 C C . ASN A 1 94 ? -4.59 16.531 8.461 1 95.31 94 ASN A C 1
ATOM 750 O O . ASN A 1 94 ? -4.242 15.969 7.418 1 95.31 94 ASN A O 1
ATOM 754 N N . ARG A 1 95 ? -3.982 16.344 9.641 1 95.62 95 ARG A N 1
ATOM 755 C CA . ARG A 1 95 ? -2.768 15.531 9.695 1 95.62 95 ARG A CA 1
ATOM 756 C C . ARG A 1 95 ? -2.99 14.266 10.516 1 95.62 95 ARG A C 1
ATOM 758 O O . ARG A 1 95 ? -2.053 13.5 10.758 1 95.62 95 ARG A O 1
ATOM 765 N N . THR A 1 96 ? -4.207 14.07 10.938 1 96.44 96 THR A N 1
ATOM 766 C CA . THR A 1 96 ? -4.465 12.977 11.867 1 96.44 96 THR A CA 1
ATOM 767 C C . THR A 1 96 ? -5.484 12 11.289 1 96.44 96 THR A C 1
ATOM 769 O O . THR A 1 96 ? -6.227 12.344 10.367 1 96.44 96 THR A O 1
ATOM 772 N N . CYS A 1 97 ? -5.473 10.836 11.883 1 98.12 97 CYS A N 1
ATOM 773 C CA . CYS A 1 97 ? -6.43 9.797 11.523 1 98.12 97 CYS A CA 1
ATOM 774 C C . CYS A 1 97 ? -7.848 10.195 11.922 1 98.12 97 CYS A C 1
ATOM 776 O O . CYS A 1 97 ? -8.086 10.625 13.047 1 98.12 97 CYS A O 1
ATOM 778 N N . PRO A 1 98 ? -8.82 10.016 11.039 1 98.12 98 PRO A N 1
ATOM 779 C CA . PRO A 1 98 ? -10.211 10.328 11.375 1 98.12 98 PRO A CA 1
ATOM 780 C C . PRO A 1 98 ? -10.734 9.492 12.547 1 98.12 98 PRO A C 1
ATOM 782 O O . PRO A 1 98 ? -11.711 9.875 13.188 1 98.12 98 PRO A O 1
ATOM 785 N N . ILE A 1 99 ? -10.125 8.453 12.781 1 98.06 99 ILE A N 1
ATOM 786 C CA . ILE A 1 99 ? -10.664 7.535 13.781 1 98.06 99 ILE A CA 1
ATOM 787 C C . ILE A 1 99 ? -9.953 7.754 15.117 1 98.06 99 ILE A C 1
ATOM 789 O O . ILE A 1 99 ? -10.602 8.047 16.125 1 98.06 99 ILE A O 1
ATOM 793 N N . CYS A 1 100 ? -8.672 7.699 15.203 1 98 100 CYS A N 1
ATOM 794 C CA . CYS A 1 100 ? -7.961 7.648 16.484 1 98 100 CYS A CA 1
ATOM 795 C C . CYS A 1 100 ? -7.188 8.938 16.719 1 98 100 CYS A C 1
ATOM 797 O O . CYS A 1 100 ? -6.602 9.125 17.797 1 98 100 CYS A O 1
ATOM 799 N N . ARG A 1 101 ? -7.004 9.656 15.773 1 96.94 101 ARG A N 1
ATOM 800 C CA . ARG A 1 101 ? -6.371 10.977 15.836 1 96.94 101 ARG A CA 1
ATOM 801 C C . ARG A 1 101 ? -4.852 10.852 15.867 1 96.94 101 ARG A C 1
ATOM 803 O O . ARG A 1 101 ? -4.148 11.844 16.078 1 96.94 101 ARG A O 1
ATOM 810 N N . ALA A 1 102 ? -4.32 9.672 15.664 1 96.56 102 ALA A N 1
ATOM 811 C CA . ALA A 1 102 ? -2.867 9.531 15.57 1 96.56 102 ALA A CA 1
ATOM 812 C C . ALA A 1 102 ? -2.307 10.344 14.406 1 96.56 102 ALA A C 1
ATOM 814 O O . ALA A 1 102 ? -2.975 10.523 13.391 1 96.56 102 ALA A O 1
ATOM 815 N N . ASP A 1 103 ? -1.073 10.734 14.531 1 95.88 103 ASP A N 1
ATOM 816 C CA . ASP A 1 103 ? -0.403 11.477 13.469 1 95.88 103 ASP A CA 1
ATOM 817 C C . ASP A 1 103 ? -0.177 10.586 12.242 1 95.88 103 ASP A C 1
ATOM 819 O O . ASP A 1 103 ? 0.464 9.539 12.336 1 95.88 103 ASP A O 1
ATOM 823 N N . ALA A 1 104 ? -0.662 11.055 11.117 1 95.81 104 ALA A N 1
ATOM 824 C CA . ALA A 1 104 ? -0.621 10.266 9.891 1 95.81 104 ALA A CA 1
ATOM 825 C C . ALA A 1 104 ? 0.766 10.305 9.25 1 95.81 104 ALA A C 1
ATOM 827 O O . ALA A 1 104 ? 1.072 9.516 8.359 1 95.81 104 ALA A O 1
ATOM 828 N N . SER A 1 105 ? 1.555 11.18 9.656 1 90.62 105 SER A N 1
ATOM 829 C CA . SER A 1 105 ? 2.885 11.328 9.07 1 90.62 105 SER A CA 1
ATOM 830 C C . SER A 1 105 ? 3.916 10.5 9.828 1 90.62 105 SER A C 1
ATOM 832 O O . SER A 1 105 ? 5.059 10.367 9.383 1 90.62 105 SER A O 1
ATOM 834 N N . GLU A 1 106 ? 3.57 10.023 11.07 1 78.44 106 GLU A N 1
ATOM 835 C CA . GLU A 1 106 ? 4.531 9.352 11.938 1 78.44 106 GLU A CA 1
ATOM 836 C C . GLU A 1 106 ? 4.758 7.906 11.492 1 78.44 106 GLU A C 1
ATOM 838 O O . GLU A 1 106 ? 3.807 7.133 11.375 1 78.44 106 GLU A O 1
ATOM 843 N N . VAL A 1 107 ? 5.648 7.656 10.594 1 62.31 107 VAL A N 1
ATOM 844 C CA . VAL A 1 107 ? 6.023 6.25 10.445 1 62.31 107 VAL A CA 1
ATOM 845 C C . VAL A 1 107 ? 6.645 5.742 11.742 1 62.31 107 VAL A C 1
ATOM 847 O O . VAL A 1 107 ? 7.543 6.375 12.297 1 62.31 107 VAL A O 1
ATOM 850 N N . HIS A 1 108 ? 5.887 5.129 12.727 1 50.81 108 HIS A N 1
ATOM 851 C CA . HIS A 1 108 ? 6.336 4.672 14.031 1 50.81 108 HIS A CA 1
ATOM 852 C C . HIS A 1 108 ? 7.773 4.168 13.977 1 50.81 108 HIS A C 1
ATOM 854 O O . HIS A 1 108 ? 8.07 3.191 13.289 1 50.81 108 HIS A O 1
ATOM 860 N N . ARG A 1 109 ? 8.734 5.035 14.055 1 43.41 109 ARG A N 1
ATOM 861 C CA . ARG A 1 109 ? 10.062 4.574 14.438 1 43.41 109 ARG A CA 1
ATOM 862 C C . ARG A 1 109 ? 10.047 3.932 15.82 1 43.41 109 ARG A C 1
ATOM 864 O O . ARG A 1 109 ? 9.336 4.395 16.719 1 43.41 109 ARG A O 1
ATOM 871 N N . ASP A 1 110 ? 10.094 2.66 15.984 1 40.06 110 ASP A N 1
ATOM 872 C CA . ASP A 1 110 ? 10.32 2.15 17.328 1 40.06 110 ASP A CA 1
ATOM 873 C C . ASP A 1 110 ? 11.312 3.025 18.094 1 40.06 110 ASP A C 1
ATOM 875 O O . ASP A 1 110 ? 12.406 3.301 17.609 1 40.06 110 ASP A O 1
ATOM 879 N N . SER A 1 111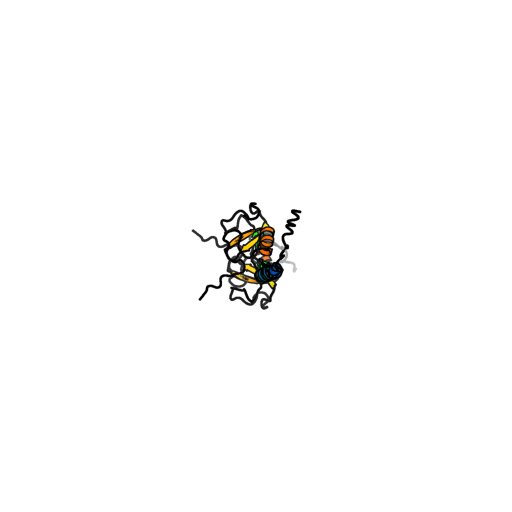 ? 10.859 4.008 18.75 1 35.91 111 SER A N 1
ATOM 880 C CA . SER A 1 111 ? 11.719 4.648 19.734 1 35.91 111 SER A CA 1
ATOM 881 C C . SER A 1 111 ? 12.656 3.637 20.391 1 35.91 111 SER A C 1
ATOM 883 O O . SER A 1 111 ? 12.227 2.555 20.797 1 35.91 111 SER A O 1
ATOM 885 N N . GLU A 1 112 ? 14.062 3.684 20.078 1 31.44 112 GLU A N 1
ATOM 886 C CA . GLU A 1 112 ? 14.969 3.15 21.094 1 31.44 112 GLU A CA 1
ATOM 887 C C . GLU A 1 112 ? 14.586 3.641 22.484 1 31.44 112 GLU A C 1
ATOM 889 O O . GLU A 1 112 ? 14.219 4.805 22.656 1 31.44 112 GLU A O 1
ATOM 894 N N . MET B 1 1 ? 24.062 -68.562 -54.438 1 26.17 1 MET B N 1
ATOM 895 C CA . MET B 1 1 ? 23.812 -67.125 -54.438 1 26.17 1 MET B CA 1
ATOM 896 C C . MET B 1 1 ? 23.328 -66.688 -53.062 1 26.17 1 MET B C 1
ATOM 898 O O . MET B 1 1 ? 22.516 -67.375 -52.438 1 26.17 1 MET B O 1
ATOM 902 N N . ASN B 1 2 ? 24.031 -65.688 -52.312 1 26.09 2 ASN B N 1
ATOM 903 C CA . ASN B 1 2 ? 24.25 -65.062 -51 1 26.09 2 ASN B CA 1
ATOM 904 C C . ASN B 1 2 ? 23.062 -64.188 -50.562 1 26.09 2 ASN B C 1
ATOM 906 O O . ASN B 1 2 ? 23.172 -63.406 -49.625 1 26.09 2 ASN B O 1
ATOM 910 N N . THR B 1 3 ? 21.938 -63.969 -51.219 1 28.89 3 THR B N 1
ATOM 911 C CA . THR B 1 3 ? 21.312 -62.688 -51.094 1 28.89 3 THR B CA 1
ATOM 912 C C . THR B 1 3 ? 20.656 -62.531 -49.719 1 28.89 3 THR B C 1
ATOM 914 O O . THR B 1 3 ? 19.609 -63.156 -49.469 1 28.89 3 THR B O 1
ATOM 917 N N . ASP B 1 4 ? 21.359 -62.344 -48.562 1 31.72 4 ASP B N 1
ATOM 918 C CA . ASP B 1 4 ? 21.078 -62.156 -47.156 1 31.72 4 ASP B CA 1
ATOM 919 C C . ASP B 1 4 ? 20.359 -60.812 -46.906 1 31.72 4 ASP B C 1
ATOM 921 O O . ASP B 1 4 ? 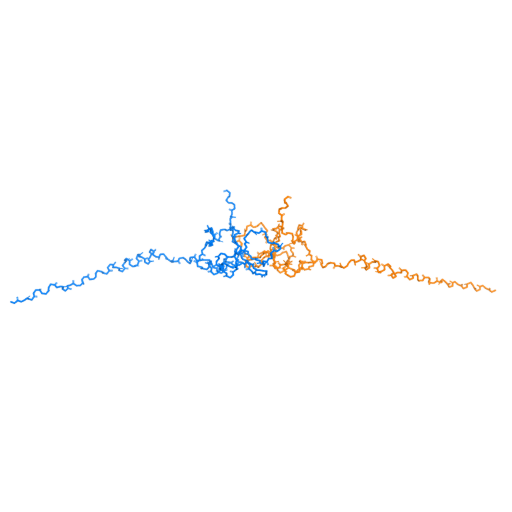21 -59.781 -46.844 1 31.72 4 ASP B O 1
ATOM 925 N N . ALA B 1 5 ? 19.266 -60.531 -47.625 1 35.09 5 ALA B N 1
ATOM 926 C CA . ALA B 1 5 ? 18.719 -59.188 -47.469 1 35.09 5 ALA B CA 1
ATOM 927 C C . ALA B 1 5 ? 18.297 -58.938 -46.031 1 35.09 5 ALA B C 1
ATOM 929 O O . ALA B 1 5 ? 17.625 -59.75 -45.406 1 35.09 5 ALA B O 1
ATOM 930 N N . PRO B 1 6 ? 18.906 -57.906 -45.25 1 32.88 6 PRO B N 1
ATOM 931 C CA . PRO B 1 6 ? 18.938 -57.344 -43.906 1 32.88 6 PRO B CA 1
ATOM 932 C C . PRO B 1 6 ? 17.625 -56.656 -43.5 1 32.88 6 PRO B C 1
ATOM 934 O O . PRO B 1 6 ? 17.547 -56.031 -42.469 1 32.88 6 PRO B O 1
ATOM 937 N N . TRP B 1 7 ? 16.672 -56.375 -44.344 1 35.38 7 TRP B N 1
ATOM 938 C CA . TRP B 1 7 ? 15.93 -55.188 -44 1 35.38 7 TRP B CA 1
ATOM 939 C C . TRP B 1 7 ? 15.219 -55.312 -42.656 1 35.38 7 TRP B C 1
ATOM 941 O O . TRP B 1 7 ? 14.57 -56.344 -42.406 1 35.38 7 TRP B O 1
ATOM 951 N N . LEU B 1 8 ? 15.812 -54.781 -41.562 1 33.38 8 LEU B N 1
ATOM 952 C CA . LEU B 1 8 ? 15.516 -54.25 -40.219 1 33.38 8 LEU B CA 1
ATOM 953 C C . LEU B 1 8 ? 14.156 -53.531 -40.219 1 33.38 8 LEU B C 1
ATOM 955 O O . LEU B 1 8 ? 13.953 -52.562 -40.938 1 33.38 8 LEU B O 1
ATOM 959 N N . MET B 1 9 ? 13.016 -54.281 -40.188 1 34.69 9 MET B N 1
ATOM 960 C CA . MET B 1 9 ? 11.602 -54.094 -39.875 1 34.69 9 MET B CA 1
ATOM 961 C C . MET B 1 9 ? 11.43 -53.094 -38.719 1 34.69 9 MET B C 1
ATOM 963 O O . MET B 1 9 ? 11.883 -53.375 -37.594 1 34.69 9 MET B O 1
ATOM 967 N N . MET B 1 10 ? 11.43 -51.688 -39 1 35.53 10 MET B N 1
ATOM 968 C CA . MET B 1 10 ? 11.281 -50.438 -38.281 1 35.53 10 MET B CA 1
ATOM 969 C C . MET B 1 10 ? 10.031 -50.469 -37.406 1 35.53 10 MET B C 1
ATOM 971 O O . MET B 1 10 ? 8.914 -50.562 -37.906 1 35.53 10 MET B O 1
ATOM 975 N N . GLY B 1 11 ? 9.797 -51.344 -36.469 1 35.75 11 GLY B N 1
ATOM 976 C CA . GLY B 1 11 ? 8.734 -51.438 -35.469 1 35.75 11 GLY B CA 1
ATOM 977 C C . GLY B 1 11 ? 8.461 -50.125 -34.781 1 35.75 11 GLY B C 1
ATOM 978 O O . GLY B 1 11 ? 9.125 -49.781 -33.812 1 35.75 11 GLY B O 1
ATOM 979 N N . LEU B 1 12 ? 8.273 -49.094 -35.531 1 37.88 12 LEU B N 1
ATOM 980 C CA . LEU B 1 12 ? 7.895 -47.812 -34.875 1 37.88 12 LEU B CA 1
ATOM 981 C C . LEU B 1 12 ? 6.684 -48 -33.969 1 37.88 12 LEU B C 1
ATOM 983 O O . LEU B 1 12 ? 5.637 -48.5 -34.438 1 37.88 12 LEU B O 1
ATOM 987 N N . ARG B 1 13 ? 6.934 -48.5 -32.844 1 39.81 13 ARG B N 1
ATOM 988 C CA . ARG B 1 13 ? 5.973 -48.625 -31.75 1 39.81 13 ARG B CA 1
ATOM 989 C C . ARG B 1 13 ? 5.215 -47.344 -31.516 1 39.81 13 ARG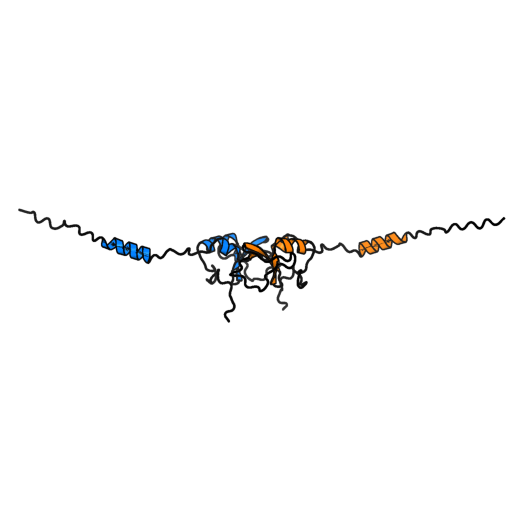 B C 1
ATOM 991 O O . ARG B 1 13 ? 5.824 -46.281 -31.328 1 39.81 13 ARG B O 1
ATOM 998 N N . PRO B 1 14 ? 3.965 -47.312 -32 1 42.81 14 PRO B N 1
ATOM 999 C CA . PRO B 1 14 ? 3.068 -46.156 -31.766 1 42.81 14 PRO B CA 1
ATOM 1000 C C . PRO B 1 14 ? 3.053 -45.75 -30.297 1 42.81 14 PRO B C 1
ATOM 1002 O O . PRO B 1 14 ? 2.158 -45 -29.875 1 42.81 14 PRO B O 1
ATOM 1005 N N . ASP B 1 15 ? 3.832 -46.469 -29.469 1 42.62 15 ASP B N 1
ATOM 1006 C CA . ASP B 1 15 ? 3.533 -46.219 -28.062 1 42.62 15 ASP B CA 1
ATOM 1007 C C . ASP B 1 15 ? 3.865 -44.781 -27.688 1 42.62 15 ASP B C 1
ATOM 1009 O O . ASP B 1 15 ? 3.867 -44.406 -26.5 1 42.62 15 ASP B O 1
ATOM 1013 N N . LYS B 1 16 ? 4.492 -44.156 -28.656 1 45.81 16 LYS B N 1
ATOM 1014 C CA . LYS B 1 16 ? 4.941 -42.844 -28.156 1 45.81 16 LYS B CA 1
ATOM 1015 C C . LYS B 1 16 ? 3.76 -41.906 -27.922 1 45.81 16 LYS B C 1
ATOM 1017 O O . LYS B 1 16 ? 3.939 -40.781 -27.453 1 45.81 16 LYS B O 1
ATOM 1022 N N . SER B 1 17 ? 2.648 -42.281 -28.609 1 48.62 17 SER B N 1
ATOM 1023 C CA . SER B 1 17 ? 1.572 -41.312 -28.484 1 48.62 17 SER B CA 1
ATOM 1024 C C . SER B 1 17 ? 1.03 -41.281 -27.047 1 48.62 17 SER B C 1
ATOM 1026 O O . SER B 1 17 ? 0.61 -40.219 -26.578 1 48.62 17 SER B O 1
ATOM 1028 N N . ILE B 1 18 ? 0.945 -42.562 -26.531 1 52.81 18 ILE B N 1
ATOM 1029 C CA . ILE B 1 18 ? 0.392 -42.562 -25.172 1 52.81 18 ILE B CA 1
ATOM 1030 C C . ILE B 1 18 ? 1.381 -41.906 -24.219 1 52.81 18 ILE B C 1
ATOM 1032 O O . ILE B 1 18 ? 1.011 -41.5 -23.109 1 52.81 18 ILE B O 1
ATOM 1036 N N . ALA B 1 19 ? 2.709 -42.062 -24.422 1 51.31 19 ALA B N 1
ATOM 1037 C CA . ALA B 1 19 ? 3.68 -41.406 -23.562 1 51.31 19 ALA B CA 1
ATOM 1038 C C . ALA B 1 19 ? 3.555 -39.875 -23.672 1 51.31 19 ALA B C 1
ATOM 1040 O O . ALA B 1 19 ? 3.678 -39.188 -22.672 1 51.31 19 ALA B O 1
ATOM 1041 N N . LEU B 1 20 ? 3.27 -39.438 -24.891 1 56.94 20 LEU B N 1
ATOM 1042 C CA . LEU B 1 20 ? 3.088 -38 -25.031 1 56.94 20 LEU B CA 1
ATOM 1043 C C . LEU B 1 20 ? 1.761 -37.562 -24.422 1 56.94 20 LEU B C 1
ATOM 1045 O O . LEU B 1 20 ? 1.678 -36.469 -23.812 1 56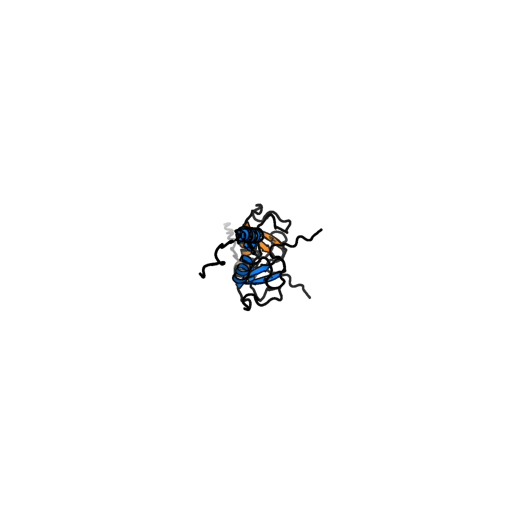.94 20 LEU B O 1
ATOM 1049 N N . LEU B 1 21 ? 0.701 -38.312 -24.531 1 57.56 21 LEU B N 1
ATOM 1050 C CA . LEU B 1 21 ? -0.545 -37.969 -23.859 1 57.56 21 LEU B CA 1
ATOM 1051 C C . LEU B 1 21 ? -0.404 -38.125 -22.344 1 57.56 21 LEU B C 1
ATOM 1053 O O . LEU B 1 21 ? -0.939 -37.312 -21.578 1 57.56 21 LEU B O 1
ATOM 1057 N N . ASN B 1 22 ? 0.268 -39.219 -21.859 1 55.62 22 ASN B N 1
ATOM 1058 C CA . ASN B 1 22 ? 0.561 -39.281 -20.438 1 55.62 22 ASN B CA 1
ATOM 1059 C C . ASN B 1 22 ? 1.494 -38.156 -20 1 55.62 22 ASN B C 1
ATOM 1061 O O . ASN B 1 22 ? 1.38 -37.656 -18.875 1 55.62 22 ASN B O 1
ATOM 1065 N N . LEU B 1 23 ? 2.492 -37.844 -20.781 1 53.09 23 LEU B N 1
ATOM 1066 C CA . LEU B 1 23 ? 3.271 -36.656 -20.484 1 53.09 23 LEU B CA 1
ATOM 1067 C C . LEU B 1 23 ? 2.398 -35.406 -20.547 1 53.09 23 LEU B C 1
ATOM 1069 O O . LEU B 1 23 ? 2.514 -34.531 -19.703 1 53.09 23 LEU B O 1
ATOM 1073 N N . ALA B 1 24 ? 1.577 -35.156 -21.578 1 54.12 24 ALA B N 1
ATOM 1074 C CA . ALA B 1 24 ? 0.621 -34.031 -21.594 1 54.12 24 ALA B CA 1
ATOM 1075 C C . ALA B 1 24 ? -0.373 -34.156 -20.438 1 54.12 24 ALA B C 1
ATOM 1077 O O . ALA B 1 24 ? -0.756 -33.156 -19.828 1 54.12 24 ALA B O 1
ATOM 1078 N N . GLU B 1 25 ? -0.943 -35.25 -20.203 1 51.44 25 GLU B N 1
ATOM 1079 C CA . GLU B 1 25 ? -1.794 -35.469 -19.031 1 51.44 25 GLU B CA 1
ATOM 1080 C C . GLU B 1 25 ? -1.009 -35.281 -17.734 1 51.44 25 GLU B C 1
ATOM 1082 O O . GLU B 1 25 ? -1.555 -34.812 -16.734 1 51.44 25 GLU B O 1
ATOM 1087 N N . ARG B 1 26 ? 0.147 -35.844 -17.562 1 48.75 26 ARG B N 1
ATOM 1088 C CA . ARG B 1 26 ? 1.032 -35.5 -16.453 1 48.75 26 ARG B CA 1
ATOM 1089 C C . ARG B 1 26 ? 1.525 -34.062 -16.562 1 48.75 26 ARG B C 1
ATOM 1091 O O . ARG B 1 26 ? 2.021 -33.5 -15.594 1 48.75 26 ARG B O 1
ATOM 1098 N N . LEU B 1 27 ? 1.911 -33.562 -17.781 1 50.56 27 LEU B N 1
ATOM 1099 C CA . LEU B 1 27 ? 2.035 -32.125 -17.906 1 50.56 27 LEU B CA 1
ATOM 1100 C C . LEU B 1 27 ? 0.752 -31.438 -17.469 1 50.56 27 LEU B C 1
ATOM 1102 O O . LEU B 1 27 ? -0.218 -31.375 -18.234 1 50.56 27 LEU B O 1
ATOM 1106 N N . GLY B 1 28 ? 0.185 -31.734 -16.422 1 45.47 28 GLY B N 1
ATOM 1107 C CA . GLY B 1 28 ? -0.931 -31.047 -15.789 1 45.47 28 GLY B CA 1
ATOM 1108 C C . GLY B 1 28 ? -1.177 -29.656 -16.359 1 45.47 28 GLY B C 1
ATOM 1109 O O . GLY B 1 28 ? -0.322 -29.109 -17.062 1 45.47 28 GLY B O 1
ATOM 1110 N N . GLU B 1 29 ? -2.457 -29.266 -16.672 1 47.25 29 GLU B N 1
ATOM 1111 C CA . GLU B 1 29 ? -2.762 -27.859 -16.875 1 47.25 29 GLU B CA 1
ATOM 1112 C C . GLU B 1 29 ? -1.7 -26.953 -16.25 1 47.25 29 GLU B C 1
ATOM 1114 O O . GLU B 1 29 ? -1.463 -27.016 -15.047 1 47.25 29 GLU B O 1
ATOM 1119 N N . ALA B 1 30 ? -0.592 -26.688 -16.891 1 49.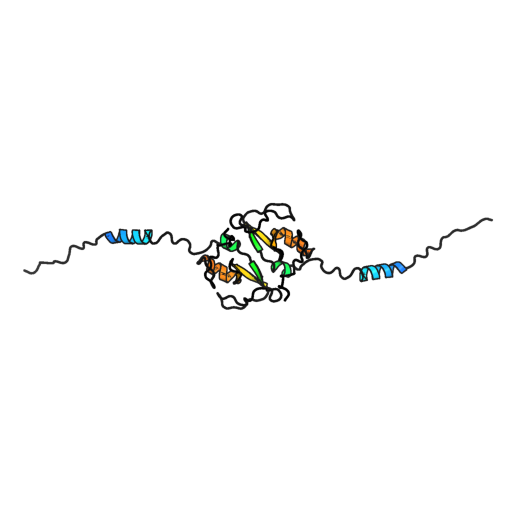66 30 ALA B N 1
ATOM 1120 C CA . ALA B 1 30 ? 0.375 -25.703 -16.391 1 49.66 30 ALA B CA 1
ATOM 1121 C C . ALA B 1 30 ? -0.311 -24.641 -15.547 1 49.66 30 ALA B C 1
ATOM 1123 O O . ALA B 1 30 ? -1.102 -23.844 -16.062 1 49.66 30 ALA B O 1
ATOM 1124 N N . LYS B 1 31 ? -0.87 -24.953 -14.469 1 53.41 31 LYS B N 1
ATOM 1125 C CA . LYS B 1 31 ? -1.459 -23.953 -13.578 1 53.41 31 LYS B CA 1
ATOM 1126 C C . LYS B 1 31 ? -0.763 -22.609 -13.719 1 53.41 31 LYS B C 1
ATOM 1128 O O . LYS B 1 31 ? 0.464 -22.547 -13.828 1 53.41 31 LYS B O 1
ATOM 1133 N N . PRO B 1 32 ? -1.527 -21.703 -14.156 1 60.69 32 PRO B N 1
ATOM 1134 C CA . PRO B 1 32 ? -0.86 -20.406 -14.289 1 60.69 32 PRO B CA 1
ATOM 1135 C C . PRO B 1 32 ? 0.099 -20.109 -13.141 1 60.69 32 PRO B C 1
ATOM 1137 O O . PRO B 1 32 ? -0.272 -20.25 -11.969 1 60.69 32 PRO B O 1
ATOM 1140 N N . ARG B 1 33 ? 1.422 -20.328 -13.406 1 79.25 33 ARG B N 1
ATOM 1141 C CA . ARG B 1 33 ? 2.473 -20.344 -12.398 1 79.25 33 ARG B CA 1
ATOM 1142 C C . ARG B 1 33 ? 2.484 -19.047 -11.602 1 79.25 33 ARG B C 1
ATOM 1144 O O . ARG B 1 33 ? 2.881 -19.031 -10.438 1 79.25 33 ARG B O 1
ATOM 1151 N N . GLY B 1 34 ? 1.716 -17.875 -12.25 1 94.75 34 GLY B N 1
ATOM 1152 C CA . GLY B 1 34 ? 1.826 -16.594 -11.57 1 94.75 34 GLY B CA 1
ATOM 1153 C C . GLY B 1 34 ? 0.51 -16.109 -10.984 1 94.75 34 GLY B C 1
ATOM 1154 O O . GLY B 1 34 ? -0.407 -16.906 -10.773 1 94.75 34 GLY B O 1
ATOM 1155 N N . LEU B 1 35 ? 0.478 -15.047 -10.492 1 95.81 35 LEU B N 1
ATOM 1156 C CA . LEU B 1 35 ? -0.698 -14.352 -9.977 1 95.81 35 LEU B CA 1
ATOM 1157 C C . LEU B 1 35 ? -1.404 -13.578 -11.086 1 95.81 35 LEU B C 1
ATOM 1159 O O . LEU B 1 35 ? -0.78 -13.203 -12.078 1 95.81 35 LEU B O 1
ATOM 1163 N N . THR B 1 36 ? -2.727 -13.453 -10.844 1 94.69 36 THR B N 1
ATOM 1164 C CA . THR B 1 36 ? -3.457 -12.602 -11.773 1 94.69 36 THR B CA 1
ATOM 1165 C C . THR B 1 36 ? -3.182 -11.133 -11.484 1 94.69 36 THR B C 1
ATOM 1167 O O . THR B 1 36 ? -2.689 -10.781 -10.414 1 94.69 36 THR B O 1
ATOM 1170 N N . LYS B 1 37 ? -3.492 -10.266 -12.43 1 95.69 37 LYS B N 1
ATOM 1171 C CA . LYS B 1 37 ? -3.395 -8.828 -12.227 1 95.69 37 LYS B CA 1
ATOM 1172 C C . LYS B 1 37 ? -4.219 -8.383 -11.016 1 95.69 37 LYS B C 1
ATOM 1174 O O . LYS B 1 37 ? -3.783 -7.535 -10.242 1 95.69 37 LYS B O 1
ATOM 1179 N N . ALA B 1 38 ? -5.387 -8.969 -10.922 1 94.56 38 ALA B N 1
ATOM 1180 C CA . ALA B 1 38 ? -6.273 -8.625 -9.812 1 94.56 38 ALA B CA 1
ATOM 1181 C C . ALA B 1 38 ? -5.641 -8.992 -8.469 1 94.56 38 ALA B C 1
ATOM 1183 O O . ALA B 1 38 ? -5.758 -8.242 -7.5 1 94.56 38 ALA B O 1
ATOM 1184 N N . ASP B 1 39 ? -4.945 -10.109 -8.438 1 94.62 39 ASP B N 1
ATOM 1185 C CA . ASP B 1 39 ? -4.242 -10.516 -7.227 1 94.62 39 ASP B CA 1
ATOM 1186 C C . ASP B 1 39 ? -3.121 -9.539 -6.883 1 94.62 39 ASP B C 1
ATOM 1188 O O . ASP B 1 39 ? -2.957 -9.156 -5.723 1 94.62 39 ASP B O 1
ATOM 1192 N N . ILE B 1 40 ? -2.438 -9.188 -7.863 1 96.88 40 ILE B N 1
ATOM 1193 C CA . ILE B 1 40 ? -1.271 -8.328 -7.684 1 96.88 40 ILE B CA 1
ATOM 1194 C C . ILE B 1 40 ? -1.71 -6.957 -7.188 1 96.88 40 ILE B C 1
ATOM 1196 O O . ILE B 1 40 ? -1.067 -6.371 -6.312 1 96.88 40 ILE B O 1
ATOM 1200 N N . GLU B 1 41 ? -2.828 -6.453 -7.629 1 96.44 41 GLU B N 1
ATOM 1201 C CA . GLU B 1 41 ? -3.336 -5.133 -7.27 1 96.44 41 GLU B CA 1
ATOM 1202 C C . GLU B 1 41 ? -3.828 -5.102 -5.824 1 96.44 41 GLU B C 1
ATOM 1204 O O . GLU B 1 41 ? -4.055 -4.031 -5.262 1 96.44 41 GLU B O 1
ATOM 1209 N N . GLN B 1 42 ? -3.938 -6.266 -5.227 1 95.94 42 GLN B N 1
ATOM 1210 C CA . GLN B 1 42 ? -4.352 -6.34 -3.83 1 95.94 42 GLN B CA 1
ATOM 1211 C C . GLN B 1 42 ? -3.162 -6.148 -2.893 1 95.94 42 GLN B C 1
ATOM 1213 O O . GLN B 1 42 ? -3.34 -5.93 -1.693 1 95.94 42 GLN B O 1
ATOM 1218 N N . LEU B 1 43 ? -2.014 -6.297 -3.418 1 96.56 43 LEU B N 1
ATOM 1219 C CA . LEU B 1 43 ? -0.811 -6.09 -2.621 1 96.56 43 LEU B CA 1
ATOM 1220 C C . LEU B 1 43 ? -0.573 -4.602 -2.371 1 96.56 43 LEU B C 1
ATOM 1222 O O . LEU B 1 43 ? -0.775 -3.779 -3.266 1 96.56 43 LEU B O 1
ATOM 1226 N N . PRO B 1 44 ? -0.137 -4.309 -1.166 1 97.5 44 PRO B N 1
ATOM 1227 C CA . PRO B 1 44 ? 0.078 -2.891 -0.86 1 97.5 44 PRO B CA 1
ATOM 1228 C C . PRO B 1 44 ? 1.203 -2.273 -1.688 1 97.5 44 PRO B C 1
ATOM 1230 O O . PRO B 1 44 ? 2.188 -2.947 -2 1 97.5 44 PRO B O 1
ATOM 1233 N N . SER B 1 45 ? 0.984 -0.973 -1.972 1 98.5 45 SER B N 1
ATOM 1234 C CA . SER B 1 45 ? 2.01 -0.191 -2.654 1 98.5 45 SER B CA 1
ATOM 1235 C C . SER B 1 45 ? 2.104 1.219 -2.08 1 98.5 45 SER B C 1
ATOM 1237 O O . SER B 1 45 ? 1.192 1.673 -1.383 1 98.5 45 SER B O 1
ATOM 1239 N N . TYR B 1 46 ? 3.223 1.826 -2.301 1 98.19 46 TYR B N 1
ATOM 1240 C CA . TYR B 1 46 ? 3.438 3.197 -1.851 1 98.19 46 TYR B CA 1
ATOM 1241 C C . TYR B 1 46 ? 4.586 3.846 -2.613 1 98.19 46 TYR B C 1
ATOM 1243 O O . TYR B 1 46 ? 5.359 3.16 -3.287 1 98.19 46 TYR B O 1
ATOM 1251 N N . ARG B 1 47 ? 4.68 5.156 -2.51 1 98.31 47 ARG B N 1
ATOM 1252 C CA . ARG B 1 47 ? 5.82 5.859 -3.092 1 98.31 47 ARG B CA 1
ATOM 1253 C C . ARG B 1 47 ? 6.945 6.016 -2.074 1 98.31 47 ARG B C 1
ATOM 1255 O O . ARG B 1 47 ? 6.727 6.508 -0.967 1 98.31 47 ARG B O 1
ATOM 1262 N N . PHE B 1 48 ? 8.07 5.676 -2.48 1 97.88 48 PHE B N 1
ATOM 1263 C CA . PHE B 1 48 ? 9.25 5.59 -1.633 1 97.88 48 PHE B CA 1
ATOM 1264 C C . PHE B 1 48 ? 9.703 6.977 -1.184 1 97.88 48 PHE B C 1
ATOM 1266 O O . PHE B 1 48 ? 9.758 7.906 -1.991 1 97.88 48 PHE B O 1
ATOM 1273 N N . ASN B 1 49 ? 9.977 7.043 0.056 1 95.81 49 ASN B N 1
ATOM 1274 C CA . ASN B 1 49 ? 10.617 8.195 0.677 1 95.81 49 ASN B CA 1
ATOM 1275 C C . ASN B 1 49 ? 11.781 7.777 1.567 1 95.81 49 ASN B C 1
ATOM 1277 O O . ASN B 1 49 ? 11.578 7.211 2.641 1 95.81 49 ASN B O 1
ATOM 1281 N N . PRO B 1 50 ? 12.984 8.117 1.126 1 95.12 50 PRO B N 1
ATOM 1282 C CA . PRO B 1 50 ? 14.156 7.68 1.89 1 95.12 50 PRO B CA 1
ATOM 1283 C C . PRO B 1 50 ? 14.156 8.211 3.32 1 95.12 50 PRO B C 1
ATOM 1285 O O . PRO B 1 50 ? 14.734 7.59 4.215 1 95.12 50 PRO B O 1
ATOM 1288 N N . ASN B 1 51 ? 13.484 9.258 3.588 1 92.12 51 ASN B N 1
ATOM 1289 C CA . ASN B 1 51 ? 13.477 9.883 4.906 1 92.12 51 ASN B CA 1
ATOM 1290 C C . ASN B 1 51 ? 12.453 9.234 5.832 1 92.12 51 ASN B C 1
ATOM 1292 O O . ASN B 1 51 ? 12.469 9.461 7.043 1 92.12 51 ASN B O 1
ATOM 1296 N N . ASN B 1 52 ? 11.555 8.5 5.25 1 89.25 52 ASN B N 1
ATOM 1297 C CA . ASN B 1 52 ? 10.477 7.891 6.016 1 89.25 52 ASN B CA 1
ATOM 1298 C C . ASN B 1 52 ? 10.438 6.379 5.816 1 89.25 52 ASN B C 1
ATOM 1300 O O . ASN B 1 52 ? 9.438 5.734 6.141 1 89.25 52 ASN B O 1
ATOM 1304 N N . HIS B 1 53 ? 11.43 5.871 5.324 1 92.62 53 HIS B N 1
ATOM 1305 C CA . HIS B 1 53 ? 11.492 4.449 5.008 1 92.62 53 HIS B CA 1
ATOM 1306 C C . HIS B 1 53 ? 11.891 3.625 6.23 1 92.62 53 HIS B C 1
ATOM 1308 O O . HIS B 1 53 ? 12.969 3.822 6.793 1 92.62 53 HIS B O 1
ATOM 1314 N N . GLN B 1 54 ? 11.031 2.711 6.59 1 87.94 54 GLN B N 1
ATOM 1315 C CA . GLN B 1 54 ? 11.234 1.947 7.816 1 87.94 54 GLN B CA 1
ATOM 1316 C C . GLN B 1 54 ? 12.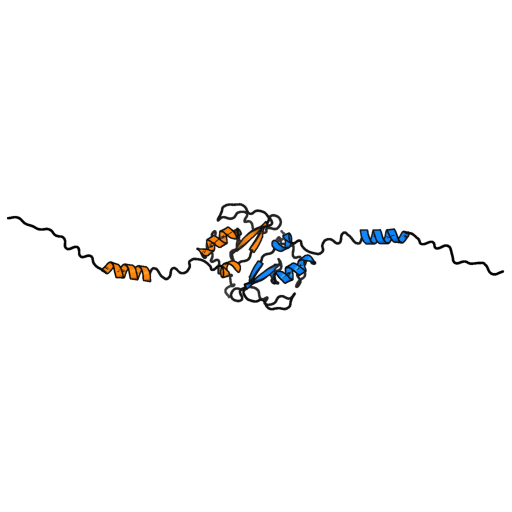016 0.665 7.543 1 87.94 54 GLN B C 1
ATOM 1318 O O . GLN B 1 54 ? 12.781 0.205 8.398 1 87.94 54 GLN B O 1
ATOM 1323 N N . SER B 1 55 ? 11.859 0.055 6.402 1 92.38 55 SER B N 1
ATOM 1324 C CA . SER B 1 55 ? 12.531 -1.188 6.043 1 92.38 55 SER B CA 1
ATOM 1325 C C . SER B 1 55 ? 14.031 -0.966 5.836 1 92.38 55 SER B C 1
ATOM 1327 O O . SER B 1 55 ? 14.453 0.123 5.441 1 92.38 55 SER B O 1
ATOM 1329 N N . GLU B 1 56 ? 14.852 -2.023 6.023 1 94.88 56 GLU B N 1
ATOM 1330 C CA . GLU B 1 56 ? 16.281 -1.971 5.793 1 94.88 56 GLU B CA 1
ATOM 1331 C C . GLU B 1 56 ? 16.609 -2.158 4.312 1 94.88 56 GLU B C 1
ATOM 1333 O O . GLU B 1 56 ? 17.734 -1.895 3.883 1 94.88 56 GLU B O 1
ATOM 1338 N N . GLN B 1 57 ? 15.672 -2.561 3.639 1 97.12 57 GLN B N 1
ATOM 1339 C CA . GLN B 1 57 ? 15.906 -2.82 2.223 1 97.12 57 GLN B CA 1
ATOM 1340 C C . GLN B 1 57 ? 16.109 -1.521 1.451 1 97.12 57 GLN B C 1
ATOM 1342 O O . GLN B 1 57 ? 15.32 -0.585 1.577 1 97.12 57 GLN B O 1
ATOM 1347 N N . THR B 1 58 ? 17.188 -1.485 0.593 1 97.75 58 THR B N 1
ATOM 1348 C CA . THR B 1 58 ? 17.484 -0.243 -0.112 1 97.75 58 THR B CA 1
ATOM 1349 C C . THR B 1 58 ? 17.562 -0.479 -1.617 1 97.75 58 THR B C 1
ATOM 1351 O O . THR B 1 58 ? 17.703 0.467 -2.393 1 97.75 58 THR B O 1
ATOM 1354 N N . LEU B 1 59 ? 17.516 -1.693 -2.023 1 98.06 59 LEU B N 1
ATOM 1355 C CA . LEU B 1 59 ? 17.641 -2.006 -3.445 1 98.06 59 LEU B CA 1
ATOM 1356 C C . LEU B 1 59 ? 16.594 -3.039 -3.861 1 98.06 59 LEU B C 1
ATOM 1358 O O . LEU B 1 59 ? 16.156 -3.848 -3.041 1 98.06 59 LEU B O 1
ATOM 1362 N N . CYS B 1 60 ? 16.188 -3.031 -5 1 98.81 60 CYS B N 1
ATOM 1363 C CA . CYS B 1 60 ? 15.336 -4.02 -5.645 1 98.81 60 CYS B CA 1
ATOM 1364 C C . CYS B 1 60 ? 16.156 -5.164 -6.219 1 98.81 60 CYS B C 1
ATOM 1366 O O . CYS B 1 60 ? 16.922 -4.969 -7.164 1 98.81 60 CYS B O 1
ATOM 1368 N N . VAL B 1 61 ? 16.016 -6.324 -5.777 1 98.75 61 VAL B N 1
ATOM 1369 C CA . VAL B 1 61 ? 16.891 -7.441 -6.137 1 98.75 61 VAL B CA 1
ATOM 1370 C C . VAL B 1 61 ? 16.547 -7.926 -7.543 1 98.75 61 VAL B C 1
ATOM 1372 O O . VAL B 1 61 ? 17.312 -8.672 -8.156 1 98.75 61 VAL B O 1
ATOM 1375 N N . VAL B 1 62 ? 15.469 -7.582 -8.031 1 98.75 62 VAL B N 1
ATOM 1376 C CA . VAL B 1 62 ? 15.062 -8.031 -9.359 1 98.75 62 VAL B CA 1
ATOM 1377 C C . VAL B 1 62 ? 15.859 -7.281 -10.422 1 98.75 62 VAL B C 1
ATOM 1379 O O . VAL B 1 62 ? 16.312 -7.879 -11.398 1 98.75 62 VAL B O 1
ATOM 1382 N N . CYS B 1 63 ? 15.93 -6.023 -10.211 1 98.75 63 CYS B N 1
ATOM 1383 C CA . CYS B 1 63 ? 16.656 -5.238 -11.203 1 98.75 63 CYS B CA 1
ATOM 1384 C C . CYS B 1 63 ? 18 -4.797 -10.664 1 98.75 63 CYS B C 1
ATOM 1386 O O . CYS B 1 63 ? 18.812 -4.211 -11.398 1 98.75 63 CYS B O 1
ATOM 1388 N N . MET B 1 64 ? 18.281 -4.926 -9.492 1 98.62 64 MET B N 1
ATOM 1389 C CA . MET B 1 64 ? 19.531 -4.598 -8.812 1 98.62 64 MET B CA 1
ATOM 1390 C C . MET B 1 64 ? 19.75 -3.088 -8.773 1 98.62 64 MET B C 1
ATOM 1392 O O . MET B 1 64 ? 20.891 -2.623 -8.734 1 98.62 64 MET B O 1
ATOM 1396 N N . CYS B 1 65 ? 18.703 -2.268 -8.805 1 98.81 65 CYS B N 1
ATOM 1397 C CA . CYS B 1 65 ? 18.781 -0.817 -8.68 1 98.81 65 CYS B CA 1
ATOM 1398 C C . CYS B 1 65 ? 18.359 -0.363 -7.289 1 98.81 65 CYS B C 1
ATOM 1400 O O . CYS B 1 65 ? 17.438 -0.941 -6.699 1 98.81 65 CYS B O 1
ATOM 1402 N N . ASP B 1 66 ? 18.938 0.718 -6.832 1 98.81 66 ASP B N 1
ATOM 1403 C CA . ASP B 1 66 ? 18.5 1.342 -5.582 1 98.81 66 ASP B CA 1
ATOM 1404 C C . ASP B 1 66 ? 17.125 1.99 -5.734 1 98.81 66 ASP B C 1
ATOM 1406 O O . ASP B 1 66 ? 16.766 2.451 -6.82 1 98.81 66 ASP B O 1
ATOM 1410 N N . PHE B 1 67 ? 16.438 1.892 -4.59 1 98.69 67 PHE B N 1
ATOM 1411 C CA . PHE B 1 67 ? 15.195 2.66 -4.574 1 98.69 67 PHE B CA 1
ATOM 1412 C C . PHE B 1 67 ? 15.484 4.156 -4.621 1 98.69 67 PHE B C 1
ATOM 1414 O O . PHE B 1 67 ? 16.406 4.637 -3.959 1 98.69 67 PHE B O 1
ATOM 1421 N N . GLU B 1 68 ? 14.711 4.859 -5.43 1 98.44 68 GLU B N 1
ATOM 1422 C CA . GLU B 1 68 ? 14.836 6.312 -5.492 1 98.44 68 GLU B CA 1
ATOM 1423 C C . GLU B 1 68 ? 13.547 6.996 -5.039 1 98.44 68 GLU B C 1
ATOM 1425 O O . GLU B 1 68 ? 12.469 6.398 -5.105 1 98.44 68 GLU B O 1
ATOM 1430 N N . SER B 1 69 ? 13.688 8.234 -4.699 1 97.88 69 SER B N 1
ATOM 1431 C CA . SER B 1 69 ? 12.562 9.016 -4.191 1 97.88 69 SER B CA 1
ATOM 1432 C C . SER B 1 69 ? 11.383 8.984 -5.16 1 97.88 69 SER B C 1
ATOM 1434 O O . SER B 1 69 ? 11.57 9.102 -6.375 1 97.88 69 SER B O 1
ATOM 1436 N N . ARG B 1 70 ? 10.203 8.711 -4.605 1 97.81 70 ARG B N 1
ATOM 1437 C CA . ARG B 1 70 ? 8.914 8.812 -5.281 1 97.81 70 ARG B CA 1
ATOM 1438 C C . ARG B 1 70 ? 8.672 7.605 -6.18 1 97.81 70 ARG B C 1
ATOM 1440 O O . ARG B 1 70 ? 7.645 7.52 -6.852 1 97.81 70 ARG B O 1
ATOM 1447 N N . GLN B 1 71 ? 9.531 6.719 -6.219 1 98.75 71 GLN B N 1
ATOM 1448 C CA . GLN B 1 71 ? 9.281 5.504 -6.988 1 98.75 71 GLN B CA 1
ATOM 1449 C C . GLN B 1 71 ? 8.219 4.637 -6.316 1 98.75 71 GLN B C 1
ATOM 1451 O O . GLN B 1 71 ? 8.141 4.574 -5.09 1 98.75 71 GLN B O 1
ATOM 1456 N N . LEU B 1 72 ? 7.438 4.02 -7.16 1 98.81 72 LEU B N 1
ATOM 1457 C CA . LEU B 1 72 ? 6.375 3.148 -6.664 1 98.81 72 LEU B CA 1
ATOM 1458 C C . LEU B 1 72 ? 6.934 1.787 -6.262 1 98.81 72 LEU B C 1
ATOM 1460 O O . LEU B 1 72 ? 7.535 1.092 -7.082 1 98.81 72 LEU B O 1
ATOM 1464 N N . LEU B 1 73 ? 6.719 1.446 -5.023 1 98.88 73 LEU B N 1
ATOM 1465 C CA . LEU B 1 73 ? 7.145 0.149 -4.512 1 98.88 73 LEU B CA 1
ATOM 1466 C C . LEU B 1 73 ? 5.945 -0.707 -4.125 1 98.88 73 LEU B C 1
ATOM 1468 O O . LEU B 1 73 ? 4.871 -0.179 -3.832 1 98.88 73 LEU B O 1
ATOM 1472 N N . ARG B 1 74 ? 6.121 -1.961 -4.293 1 98.69 74 ARG B N 1
ATOM 1473 C CA . ARG B 1 74 ? 5.145 -2.957 -3.863 1 98.69 74 ARG B CA 1
ATOM 1474 C C . ARG B 1 74 ? 5.719 -3.852 -2.77 1 98.69 74 ARG B C 1
ATOM 1476 O O . ARG B 1 74 ? 6.898 -4.215 -2.812 1 98.69 74 ARG B O 1
ATOM 1483 N N . VAL B 1 75 ? 4.867 -4.176 -1.806 1 98.12 75 VAL B N 1
ATOM 1484 C CA . VAL B 1 75 ? 5.301 -4.945 -0.646 1 98.12 75 VAL B CA 1
ATOM 1485 C C . VAL B 1 75 ? 4.59 -6.297 -0.627 1 98.12 75 VAL B C 1
ATOM 1487 O O . VAL B 1 75 ? 3.373 -6.367 -0.817 1 98.12 75 VAL B O 1
ATOM 1490 N N . LEU B 1 76 ? 5.34 -7.324 -0.434 1 97.44 76 LEU B N 1
ATOM 1491 C CA . LEU B 1 76 ? 4.754 -8.656 -0.338 1 97.44 76 LEU B CA 1
ATOM 1492 C C . LEU B 1 76 ? 4.398 -8.992 1.106 1 97.44 76 LEU B C 1
ATOM 1494 O O . LEU B 1 76 ? 4.836 -8.305 2.033 1 97.44 76 LEU B O 1
ATOM 1498 N N . PRO B 1 77 ? 3.586 -10.016 1.295 1 95.62 77 PRO B N 1
ATOM 1499 C CA . PRO B 1 77 ? 3.188 -10.383 2.658 1 95.62 77 PRO B CA 1
ATOM 1500 C C . PRO B 1 77 ? 4.379 -10.734 3.547 1 95.62 77 PRO B C 1
ATOM 1502 O O . PRO B 1 77 ? 4.293 -10.617 4.773 1 95.62 77 PRO B O 1
ATOM 1505 N N . CYS B 1 78 ? 5.484 -11.016 2.967 1 96.81 78 CYS B N 1
ATOM 1506 C CA . CYS B 1 78 ? 6.699 -11.352 3.697 1 96.81 78 CYS B CA 1
ATOM 1507 C C . CYS B 1 78 ? 7.492 -10.102 4.051 1 96.81 78 CYS B C 1
ATOM 1509 O O . CYS B 1 78 ? 8.602 -10.188 4.582 1 96.81 78 CYS B O 1
ATOM 1511 N N . ASN B 1 79 ? 7.062 -8.984 3.676 1 96.69 79 ASN B N 1
ATOM 1512 C CA . ASN B 1 79 ? 7.594 -7.66 3.994 1 96.69 79 ASN B CA 1
ATOM 1513 C C . ASN B 1 79 ? 8.805 -7.316 3.127 1 96.69 79 ASN B C 1
ATOM 1515 O O . ASN B 1 79 ? 9.469 -6.309 3.361 1 96.69 79 ASN B O 1
ATOM 1519 N N . HIS B 1 80 ? 9.062 -8.078 2.08 1 98.38 80 HIS B N 1
ATOM 1520 C CA . HIS B 1 80 ? 10.07 -7.672 1.102 1 98.38 80 HIS B CA 1
ATOM 1521 C C . HIS B 1 80 ? 9.492 -6.676 0.103 1 98.38 80 HIS B C 1
ATOM 1523 O O . HIS B 1 80 ? 8.344 -6.816 -0.332 1 98.38 80 HIS B O 1
ATOM 1529 N N . GLU B 1 81 ? 10.336 -5.734 -0.248 1 98.62 81 GLU B N 1
ATOM 1530 C CA . GLU B 1 81 ? 9.906 -4.637 -1.112 1 98.62 81 GLU B CA 1
ATOM 1531 C C . GLU B 1 81 ? 10.641 -4.672 -2.453 1 98.62 81 GLU B C 1
ATOM 1533 O O . GLU B 1 81 ? 11.812 -5.039 -2.516 1 98.62 81 GLU B O 1
ATOM 1538 N N . PHE B 1 82 ? 9.938 -4.227 -3.469 1 98.88 82 PHE B N 1
ATOM 1539 C CA . PHE B 1 82 ? 10.461 -4.199 -4.828 1 98.88 82 PHE B CA 1
ATOM 1540 C C . PHE B 1 82 ? 9.883 -3.021 -5.605 1 98.88 82 PHE B C 1
ATOM 1542 O O . PHE B 1 82 ? 8.828 -2.492 -5.25 1 98.88 82 PHE B O 1
ATOM 1549 N N . HIS B 1 83 ? 10.586 -2.6 -6.648 1 98.94 83 HIS B N 1
ATOM 1550 C CA . HIS B 1 83 ? 9.867 -1.78 -7.613 1 98.94 83 HIS B CA 1
ATOM 1551 C C . HIS B 1 83 ? 8.586 -2.471 -8.07 1 98.94 83 HIS B C 1
ATOM 1553 O O . HIS B 1 83 ? 8.594 -3.662 -8.391 1 98.94 83 HIS B O 1
ATOM 1559 N N . ALA B 1 84 ? 7.547 -1.713 -8.148 1 98.88 84 ALA B N 1
ATOM 1560 C CA . ALA B 1 84 ? 6.27 -2.287 -8.562 1 98.88 84 ALA B CA 1
ATOM 1561 C C . ALA B 1 84 ? 6.375 -2.914 -9.945 1 98.88 84 ALA B C 1
ATOM 1563 O O . ALA B 1 84 ? 5.93 -4.047 -10.156 1 98.88 84 ALA B O 1
ATOM 1564 N N . LYS B 1 85 ? 6.988 -2.211 -10.859 1 98.81 85 LYS B N 1
ATOM 1565 C CA . LYS B 1 85 ? 7.133 -2.727 -12.219 1 98.81 85 LYS B CA 1
ATOM 1566 C C . LYS B 1 85 ? 7.891 -4.051 -12.227 1 98.81 85 LYS B C 1
ATOM 1568 O O . LYS B 1 85 ? 7.523 -4.977 -12.953 1 98.81 85 LYS B O 1
ATOM 1573 N N . CYS B 1 86 ? 8.898 -4.188 -11.422 1 98.88 86 CYS B N 1
ATOM 1574 C CA . CYS B 1 86 ? 9.742 -5.375 -11.383 1 98.88 86 CYS B CA 1
ATOM 1575 C C . CYS B 1 86 ? 8.984 -6.562 -10.805 1 98.88 86 CYS B C 1
ATOM 1577 O O . CYS B 1 86 ? 8.906 -7.621 -11.43 1 98.88 86 CYS B O 1
ATOM 1579 N N . VAL B 1 87 ? 8.375 -6.387 -9.695 1 98.81 87 VAL B N 1
ATOM 1580 C CA . VAL B 1 87 ? 7.77 -7.523 -9 1 98.81 87 VAL B CA 1
ATOM 1581 C C . VAL B 1 87 ? 6.457 -7.902 -9.688 1 98.81 87 VAL B C 1
ATOM 1583 O O . VAL B 1 87 ? 6.066 -9.07 -9.688 1 98.81 87 VAL B O 1
ATOM 1586 N N . ASP B 1 88 ? 5.762 -6.871 -10.211 1 98.5 88 ASP B N 1
ATOM 1587 C CA . ASP B 1 88 ? 4.547 -7.184 -10.961 1 98.5 88 ASP B CA 1
ATOM 1588 C C . ASP B 1 88 ? 4.844 -8.141 -12.109 1 98.5 88 ASP B C 1
ATOM 1590 O O . ASP B 1 88 ? 4.117 -9.109 -12.328 1 98.5 88 ASP B O 1
ATOM 1594 N N . LYS B 1 89 ? 5.918 -7.848 -12.828 1 98.44 89 LYS B N 1
ATOM 1595 C CA . LYS B 1 89 ? 6.332 -8.727 -13.922 1 98.44 89 LYS B CA 1
ATOM 1596 C C . LYS B 1 89 ? 6.703 -10.117 -13.398 1 98.44 89 LYS B C 1
ATOM 1598 O O . LYS B 1 89 ? 6.309 -11.125 -13.984 1 98.44 89 LYS B O 1
ATOM 1603 N N . TRP B 1 90 ? 7.445 -10.203 -12.359 1 98.38 90 TRP B N 1
ATOM 1604 C CA . TRP B 1 90 ? 7.867 -11.453 -11.727 1 98.38 90 TRP B CA 1
ATOM 1605 C C . TRP B 1 90 ? 6.664 -12.297 -11.32 1 98.38 90 TRP B C 1
ATOM 1607 O O . TRP B 1 90 ? 6.605 -13.492 -11.617 1 98.38 90 TRP B O 1
ATOM 1617 N N . LEU B 1 91 ? 5.656 -11.672 -10.734 1 97.81 91 LEU B N 1
ATOM 1618 C CA . LEU B 1 91 ? 4.527 -12.367 -10.133 1 97.81 91 LEU B CA 1
ATOM 1619 C C . LEU B 1 91 ? 3.566 -12.875 -11.203 1 97.81 91 LEU B C 1
ATOM 1621 O O . LEU B 1 91 ? 2.771 -13.781 -10.953 1 97.81 91 LEU B O 1
ATOM 1625 N N . LYS B 1 92 ? 3.633 -12.242 -12.359 1 97.25 92 LYS B N 1
ATOM 1626 C CA . LYS B 1 92 ? 2.838 -12.75 -13.469 1 97.25 92 LYS B CA 1
ATOM 1627 C C . LYS B 1 92 ? 3.27 -14.164 -13.859 1 97.25 92 LYS B C 1
ATOM 1629 O O . LYS B 1 92 ? 2.457 -14.961 -14.336 1 97.25 92 LYS B O 1
ATOM 1634 N N . ALA B 1 93 ? 4.52 -14.422 -13.57 1 96.44 93 ALA B N 1
ATOM 1635 C CA . ALA B 1 93 ? 5.07 -15.711 -13.984 1 96.44 93 ALA B CA 1
ATOM 1636 C C . ALA B 1 93 ? 5.348 -16.609 -12.773 1 96.44 93 ALA B C 1
ATOM 1638 O O . ALA B 1 93 ? 5.551 -17.812 -12.922 1 96.44 93 ALA B O 1
ATOM 1639 N N . ASN B 1 94 ? 5.395 -16.016 -11.648 1 95.25 94 ASN B N 1
ATOM 1640 C CA . ASN B 1 94 ? 5.73 -16.719 -10.406 1 95.25 94 ASN B CA 1
ATOM 1641 C C . ASN B 1 94 ? 4.762 -16.359 -9.281 1 95.25 94 ASN B C 1
ATOM 1643 O O . ASN B 1 94 ? 4.145 -15.297 -9.305 1 95.25 94 ASN B O 1
ATOM 1647 N N . ARG B 1 95 ? 4.715 -17.219 -8.242 1 95.62 95 ARG B N 1
ATOM 1648 C CA . ARG B 1 95 ? 3.803 -16.953 -7.137 1 95.62 95 ARG B CA 1
ATOM 1649 C C . ARG B 1 95 ? 4.57 -16.672 -5.852 1 95.62 95 ARG B C 1
ATOM 1651 O O . ARG B 1 95 ? 3.971 -16.516 -4.785 1 95.62 95 ARG B O 1
ATOM 1658 N N . THR B 1 96 ? 5.867 -16.609 -5.961 1 96.38 96 THR B N 1
ATOM 1659 C CA . THR B 1 96 ? 6.676 -16.516 -4.754 1 96.38 96 THR B CA 1
ATOM 1660 C C . THR B 1 96 ? 7.535 -15.25 -4.777 1 96.38 96 THR B C 1
ATOM 1662 O O . THR B 1 96 ? 7.77 -14.672 -5.844 1 96.38 96 THR B O 1
ATOM 1665 N N . CYS B 1 97 ? 7.973 -14.906 -3.607 1 98.12 97 CYS B N 1
ATOM 1666 C CA . CYS B 1 97 ? 8.883 -13.773 -3.434 1 98.12 97 CYS B CA 1
ATOM 1667 C C . CYS B 1 97 ? 10.234 -14.062 -4.078 1 98.12 97 CYS B C 1
ATOM 1669 O O . CYS B 1 97 ? 10.82 -15.117 -3.852 1 98.12 97 CYS B O 1
ATOM 1671 N N . PRO B 1 98 ? 10.789 -13.117 -4.832 1 98.12 98 PRO B N 1
ATOM 1672 C CA . PRO B 1 98 ? 12.109 -13.305 -5.43 1 98.12 98 PRO B CA 1
ATOM 1673 C C . PRO B 1 98 ? 13.203 -13.508 -4.383 1 98.12 98 PRO B C 1
ATOM 1675 O O . PRO B 1 98 ? 14.266 -14.055 -4.695 1 98.12 98 PRO B O 1
ATOM 1678 N N . ILE B 1 99 ? 12.953 -13.109 -3.256 1 98.06 99 ILE B N 1
ATOM 1679 C CA . ILE B 1 99 ? 14.008 -13.125 -2.248 1 98.06 99 ILE B CA 1
ATOM 1680 C C . ILE B 1 99 ? 13.875 -14.375 -1.383 1 98.06 99 ILE B C 1
ATOM 1682 O O . ILE B 1 99 ? 14.805 -15.18 -1.293 1 98.06 99 ILE B O 1
ATOM 1686 N N . CYS B 1 100 ? 12.766 -14.648 -0.779 1 98 100 CYS B N 1
ATOM 1687 C CA . CYS B 1 100 ? 12.656 -15.68 0.25 1 98 100 CYS B CA 1
ATOM 1688 C C . CYS B 1 100 ? 11.812 -16.859 -0.24 1 98 100 CYS B C 1
ATOM 1690 O O . CYS B 1 100 ? 11.68 -17.859 0.459 1 98 100 CYS B O 1
ATOM 1692 N N . ARG B 1 101 ? 11.141 -16.672 -1.213 1 96.94 101 ARG B N 1
ATOM 1693 C CA . ARG B 1 101 ? 10.352 -17.703 -1.882 1 96.94 101 ARG B CA 1
ATOM 1694 C C . ARG B 1 101 ? 9.031 -17.938 -1.162 1 96.94 101 ARG B C 1
ATOM 1696 O O . ARG B 1 101 ? 8.297 -18.875 -1.484 1 96.94 101 ARG B O 1
ATOM 1703 N N . ALA B 1 102 ? 8.68 -17.109 -0.193 1 96.56 102 ALA B N 1
ATOM 1704 C CA . ALA B 1 102 ? 7.375 -17.203 0.447 1 96.56 102 ALA B CA 1
ATOM 1705 C C . ALA B 1 102 ? 6.25 -17.016 -0.566 1 96.56 102 ALA B C 1
ATOM 1707 O O . ALA B 1 102 ? 6.402 -16.266 -1.533 1 96.56 102 ALA B O 1
ATOM 1708 N N . ASP B 1 103 ? 5.121 -17.594 -0.288 1 95.88 103 ASP B N 1
ATOM 1709 C CA . ASP B 1 103 ? 3.953 -17.438 -1.149 1 95.88 103 ASP B CA 1
ATOM 1710 C C . ASP B 1 103 ? 3.42 -16.016 -1.097 1 95.88 103 ASP B C 1
ATOM 1712 O O . ASP B 1 103 ? 3.08 -15.508 -0.023 1 95.88 103 ASP B O 1
ATOM 1716 N N . ALA B 1 104 ? 3.312 -15.406 -2.258 1 95.75 104 ALA B N 1
ATOM 1717 C CA . ALA B 1 104 ? 2.932 -13.992 -2.344 1 95.75 104 ALA B CA 1
ATOM 1718 C C . ALA B 1 104 ? 1.426 -13.82 -2.178 1 95.75 104 ALA B C 1
ATOM 1720 O O . ALA B 1 104 ? 0.941 -12.711 -1.973 1 95.75 104 ALA B O 1
ATOM 1721 N N . SER B 1 105 ? 0.709 -14.836 -2.268 1 90.62 105 SER B N 1
ATOM 1722 C CA . SER B 1 105 ? -0.745 -14.766 -2.172 1 90.62 105 SER B CA 1
ATOM 1723 C C . SER B 1 105 ? -1.214 -14.953 -0.734 1 90.62 105 SER B C 1
ATOM 1725 O O . SER B 1 105 ? -2.391 -14.758 -0.428 1 90.62 105 SER B O 1
ATOM 1727 N N . GLU B 1 106 ? -0.327 -15.492 0.166 1 78.31 106 GLU B N 1
ATOM 1728 C CA . GLU B 1 106 ? -0.716 -15.859 1.523 1 78.31 106 GLU B CA 1
ATOM 1729 C C . GLU B 1 106 ? -0.813 -14.633 2.424 1 78.31 106 GLU B C 1
ATOM 1731 O O . GLU B 1 106 ? 0.155 -13.883 2.566 1 78.31 106 GLU B O 1
ATOM 1736 N N . VAL B 1 107 ? -1.884 -13.93 2.436 1 62.06 107 VAL B N 1
ATOM 1737 C CA . VAL B 1 107 ? -2.004 -12.969 3.527 1 62.06 107 VAL B CA 1
ATOM 1738 C C . VAL B 1 107 ? -2 -13.703 4.863 1 62.06 107 VAL B C 1
ATOM 1740 O O . VAL B 1 107 ? -2.732 -14.68 5.047 1 62.06 107 VAL B O 1
ATOM 1743 N N . HIS B 1 108 ? -0.836 -13.914 5.574 1 50.66 108 HIS B N 1
ATOM 1744 C CA . HIS B 1 108 ? -0.657 -14.68 6.805 1 50.66 108 HIS B CA 1
ATOM 1745 C C . HIS B 1 108 ? -1.888 -14.57 7.699 1 50.66 108 HIS B C 1
ATOM 1747 O O . HIS B 1 108 ? -2.242 -13.484 8.148 1 50.66 108 HIS B O 1
ATOM 1753 N N . ARG B 1 109 ? -2.883 -15.383 7.473 1 43.25 109 ARG B N 1
ATOM 1754 C CA . ARG B 1 109 ? -3.859 -15.617 8.531 1 43.25 109 ARG B CA 1
ATOM 1755 C C . ARG B 1 109 ? -3.195 -16.219 9.766 1 43.25 109 ARG B C 1
ATOM 1757 O O . ARG B 1 109 ? -2.297 -17.047 9.656 1 43.25 109 ARG B O 1
ATOM 1764 N N . ASP B 1 110 ? -2.928 -15.516 10.805 1 40.28 110 ASP B N 1
ATOM 1765 C CA . ASP B 1 110 ? -2.523 -16.219 12.016 1 40.28 110 ASP B CA 1
ATOM 1766 C C . ASP B 1 110 ? -3.316 -17.516 12.18 1 40.28 110 ASP B C 1
ATOM 1768 O O . ASP B 1 110 ? -4.547 -17.516 12.133 1 40.28 110 ASP B O 1
ATOM 1772 N N . SER B 1 111 ? -2.854 -18.562 11.625 1 36.34 111 SER B N 1
ATOM 1773 C CA . SER B 1 111 ? -3.383 -19.859 12.039 1 36.34 111 SER B CA 1
ATOM 1774 C C . SER B 1 111 ? -3.785 -19.844 13.516 1 36.34 111 SER B C 1
ATOM 1776 O O . SER B 1 111 ? -3.027 -19.375 14.367 1 36.34 111 SER B O 1
ATOM 1778 N N . GLU B 1 112 ? -5.176 -19.875 13.891 1 31.62 112 GLU B N 1
ATOM 1779 C CA . GLU B 1 112 ? -5.496 -20.453 15.195 1 31.62 112 GLU B CA 1
ATOM 1780 C C . GLU B 1 112 ? -4.738 -21.75 15.43 1 31.62 112 GLU B C 1
ATOM 1782 O O . GLU B 1 112 ? -4.59 -22.562 14.516 1 31.62 112 GLU B O 1
#

Nearest PDB structures (foldseek):
  4v3k-assembly2_C  TM=9.538E-01  e=3.116E-14  Homo sapiens
  4v3k-assembly1_F  TM=9.797E-01  e=9.931E-14  Homo sapiens
  4v3l-assembly1_C  TM=9.689E-01  e=5.847E-13  Homo sapiens
  7ojx-assembly1_A  TM=9.834E-01  e=1.995E-12  Homo sapiens
  7bvw-assembly1_A  TM=9.284E-01  e=1.434E-07  Arabidopsis thaliana

Radius of gyration: 33.28 Å; Cα contacts (8 Å, |Δi|>4): 282; chains: 2; bounding box: 50×148×78 Å

Organism: Pipistrellus kuhlii (NCBI:txid59472)

Secondary structure (DSSP, 8-state):
-------------THHHHHHHHHHHHS-----SS--HHHHTTS-EEE--TTT--SS--EETTTTEEP-TT-EEEE-TTS-EEEHHHHHHHHHH-SB-TTT--BTT-------/-------------THHHHHHHHHHHHS-----SS--HHHHTTS-EEE--TTT--SS--EETTTTEEP-TT-EEEE-TTS-EEEHHHHHHHHHH-SB-TTT--BTT-------

Sequence (224 aa):
MNTDAPWLMMGLRPDKSIALLNLAERLGEAKPRGLTKADIEQLPSYRFNPNNHQSEQTLCVVCMCDFESRQLLRVLPCNHEFHAKCVDKWLKANRTCPICRADASEVHRDSEMNTDAPWLMMGLRPDKSIALLNLAERLGEAKPRGLTKADIEQLPSYRFNPNNHQSEQTLCVVCMCDFESRQLLRVLPCNHEFHAKCVDKWLKANRTCPICRADASEVHRDSE